Protein AF-0000000087011719 (afdb_homodimer)

Nearest PDB structures (foldseek):
  2qs7-assembly2_D  TM=8.600E-01  e=1.989E-10  Saccharolobus solfataricus P2
  3pnx-assembly2_E  TM=7.210E-01  e=1.926E-06  Syntrophomonas wolfei subsp. wolfei str. Goettingen G311
  1l1s-assembly1_A  TM=7.542E-01  e=3.755E-04  Methanothermobacter thermautotrophicus
  8uja-assembly1_A  TM=6.809E-01  e=2.712E-04  Sulfurisphaera tokodaii str. 7
  2pd2-assembly1_A  TM=6.467E-01  e=2.894E-04  Sulfurisphaera tokodaii str. 7

Secondary structure (DSSP, 8-state):
-----EEEEEE-S--TTTHHHHHHHHHHHHHTT-EEEEEE-THHH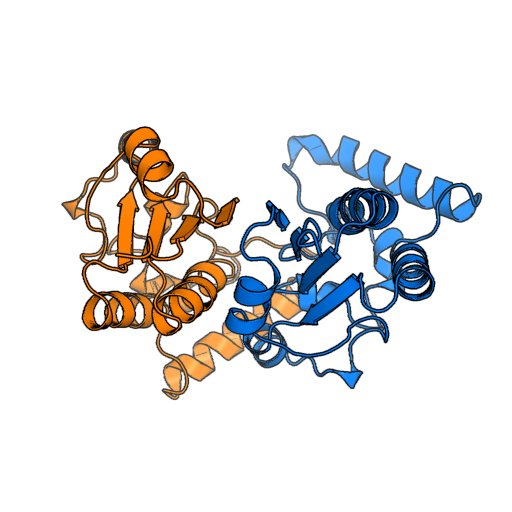HHTBTTTGGGTTT--GGG----GGGHHHHHHHHHHHHHHHHTTSS--HHHHHHHHHHHHGGGEEEEE-HHHHHHHT--GGGB-TT--EE--HHHHHHHHTTSEEEE-/-----EEEEEE-S--TTTHHHHHHHHHHHHHTT-EEEEEE-THHHHHTBTTTGGGTTT--GGG----GGGHHHHHHHHHHHHHHHHTTSS--HHHHHHHHHHHHGGGEEEEE-HHHHHHTT--GGGB-TT--EE--HHHHHHHHTTSEEEE-

Radius of gyration: 19.31 Å; Cα contacts (8 Å, |Δi|>4): 554; chains: 2; bounding box: 50×50×48 Å

Solvent-accessible surface area (backbone atoms only — not comparable to full-atom values): 15898 Å² total; per-residue (Å²): 129,83,80,69,54,34,38,26,36,33,34,34,53,46,21,51,83,49,50,58,54,56,51,51,54,48,49,54,40,43,74,72,63,25,34,33,40,36,38,23,30,52,44,17,44,58,34,42,19,57,88,34,31,79,45,43,66,76,50,58,76,43,33,31,75,76,63,76,90,45,47,70,58,52,53,50,51,48,52,52,51,41,49,32,33,75,71,66,77,35,70,51,68,49,60,46,52,46,48,48,38,71,75,45,40,87,38,48,41,30,26,30,28,49,67,41,26,61,37,59,69,50,52,79,87,48,34,38,82,75,50,71,45,75,45,44,52,48,59,53,53,64,70,28,60,94,31,48,57,46,55,69,126,86,78,66,52,32,38,26,38,37,35,34,66,44,24,52,74,49,51,56,55,57,52,48,45,46,47,33,39,45,75,72,62,24,34,33,40,37,37,23,30,61,43,18,45,58,36,42,20,57,87,35,30,79,43,40,67,75,50,60,77,88,43,46,80,67,20,64,66,44,48,69,52,52,52,44,26,46,51,42,52,42,50,32,34,76,71,66,76,34,69,50,68,50,59,44,49,47,47,48,39,70,75,44,40,87,39,46,42,29,27,29,27,49,68,42,27,59,76,71,69,50,53,79,87,48,33,38,85,75,51,72,45,74,46,45,69,68,61,54,52,64,71,28,61,94,35,43,54,40,62,73

pLDDT: mean 95.31, std 6.44, range [38.62, 98.94]

Organism: Acidianus infernus (NCBI:txid12915)

InterPro domains:
  IPR027396 DsrEFH-like [G3DSA:3.40.1260.10] (1-152)
  IPR027396 DsrEFH-like [SSF75169] (6-140)

Foldseek 3Di:
DPPAAEEEEEEALLALVCLVVVLVVVVVSVVVVHFYEYEQHHCSLVSQFPVHVVCRLVDAPVRHDDPPVCRVVVRVVSVVSVVCCVVVVDPRSVVSLVVVCVVRPPSYAYEYAPVNCVVVVHDPVRGDPSHDYHDHPVVSCVVNPPHHYDYD/DPDAAEEEEEEALLALVCLVVVLVVVVVSVVVVHFYEYEQHHCSLVSQFPVHVVCRLVDAPVRHDDPPVCRVVVRVVSVVSVVCCVVPVDPRSVVSLVVVCVVRPRSYAYEYAPVNCVVVVHDPVRGDPSHDYHDHPVVSCVVNPPHHYDYD

Structure (mmCIF, N/CA/C/O backbone):
data_AF-0000000087011719-model_v1
#
loop_
_entity.id
_entity.type
_entity.pdbx_description
1 polymer Peroxiredoxin
#
loop_
_atom_site.group_PDB
_atom_site.id
_atom_site.type_symbol
_atom_site.label_atom_id
_atom_site.label_alt_id
_atom_site.label_comp_id
_atom_site.label_asym_id
_atom_site.label_entity_id
_atom_site.label_seq_id
_atom_site.pdbx_PDB_ins_code
_atom_site.Cartn_x
_atom_site.Cartn_y
_atom_site.Cartn_z
_atom_site.occupancy
_atom_site.B_iso_or_equiv
_atom_site.auth_seq_id
_atom_site.auth_comp_id
_atom_site.auth_asym_id
_atom_site.auth_atom_id
_atom_site.pdbx_PDB_model_num
ATOM 1 N N . MET A 1 1 ? 29.734 -0.206 -14.086 1 38.62 1 MET A N 1
ATOM 2 C CA . MET A 1 1 ? 28.641 -1.078 -14.508 1 38.62 1 MET A CA 1
ATOM 3 C C . MET A 1 1 ? 27.297 -0.355 -14.414 1 38.62 1 MET A C 1
ATOM 5 O O . MET A 1 1 ? 27 0.284 -13.406 1 38.62 1 MET A O 1
ATOM 9 N N . GLU A 1 2 ? 26.516 -0.067 -15.453 1 55.12 2 GLU A N 1
ATOM 10 C CA . GLU A 1 2 ? 25.344 0.794 -15.492 1 55.12 2 GLU A CA 1
ATOM 11 C C . GLU A 1 2 ? 24.266 0.306 -14.523 1 55.12 2 GLU A C 1
ATOM 13 O O . GLU A 1 2 ? 24 -0.894 -14.438 1 55.12 2 GLU A O 1
ATOM 18 N N . SER A 1 3 ? 23.891 1.018 -13.445 1 75.31 3 SER A N 1
ATOM 19 C CA . SER A 1 3 ? 22.938 0.63 -12.406 1 75.31 3 SER A CA 1
ATOM 20 C C . SER A 1 3 ? 21.625 0.113 -13.016 1 75.31 3 SER A C 1
ATOM 22 O O . SER A 1 3 ? 21.094 0.721 -13.938 1 75.31 3 SER A O 1
ATOM 24 N N . LYS A 1 4 ? 21.297 -1.189 -12.867 1 90.25 4 LYS A N 1
ATOM 25 C CA . LYS A 1 4 ? 20.078 -1.798 -13.398 1 90.25 4 LYS A CA 1
ATOM 26 C C . LYS A 1 4 ? 18.844 -0.956 -13.062 1 90.25 4 LYS A C 1
ATOM 28 O O . LYS A 1 4 ? 18.75 -0.387 -11.977 1 90.25 4 LYS A O 1
ATOM 33 N N . ARG A 1 5 ? 18.031 -0.887 -14.133 1 96.31 5 ARG A N 1
ATOM 34 C CA . ARG A 1 5 ? 16.734 -0.253 -13.891 1 96.31 5 ARG A CA 1
ATOM 35 C C . ARG A 1 5 ? 15.938 -1.03 -12.852 1 96.31 5 ARG A C 1
ATOM 37 O O . ARG A 1 5 ? 16.078 -2.25 -12.742 1 96.31 5 ARG A O 1
ATOM 44 N N . LYS A 1 6 ? 15.133 -0.314 -12.031 1 97.75 6 LYS A N 1
ATOM 45 C CA . LYS A 1 6 ? 14.43 -0.936 -10.922 1 97.75 6 LYS A CA 1
ATOM 46 C C . LYS A 1 6 ? 12.938 -0.638 -10.977 1 97.75 6 LYS A C 1
ATOM 48 O O . LYS A 1 6 ? 12.531 0.472 -11.328 1 97.75 6 LYS A O 1
ATOM 53 N N . LEU A 1 7 ? 12.133 -1.662 -10.594 1 98.25 7 LEU A N 1
ATOM 54 C CA . LEU A 1 7 ? 10.703 -1.524 -10.359 1 98.25 7 LEU A CA 1
ATOM 55 C C . LEU A 1 7 ? 10.336 -1.976 -8.945 1 98.25 7 LEU A C 1
ATOM 57 O O . LEU A 1 7 ? 10.648 -3.102 -8.547 1 98.25 7 LEU A O 1
ATOM 61 N N . GLY A 1 8 ? 9.781 -1.053 -8.227 1 98.69 8 GLY A N 1
ATOM 62 C CA . GLY A 1 8 ? 9.148 -1.404 -6.965 1 98.69 8 GLY A CA 1
ATOM 63 C C . GLY A 1 8 ? 7.645 -1.563 -7.074 1 98.69 8 GLY A C 1
ATOM 64 O O . GLY A 1 8 ? 6.961 -0.706 -7.641 1 98.69 8 GLY A O 1
ATOM 65 N N . LEU A 1 9 ? 7.137 -2.674 -6.586 1 98.75 9 LEU A N 1
ATOM 66 C CA . LEU A 1 9 ? 5.703 -2.914 -6.484 1 98.75 9 LEU A CA 1
ATOM 67 C C . LEU A 1 9 ? 5.281 -3.064 -5.023 1 98.75 9 LEU A C 1
ATOM 69 O O . LEU A 1 9 ? 5.867 -3.857 -4.285 1 98.75 9 LEU A O 1
ATOM 73 N N . VAL A 1 10 ? 4.395 -2.186 -4.613 1 98.75 10 VAL A N 1
ATOM 74 C CA . VAL A 1 10 ? 3.779 -2.322 -3.299 1 98.75 10 VAL A CA 1
ATOM 75 C C . VAL A 1 10 ? 2.377 -2.912 -3.443 1 98.75 10 VAL A C 1
ATOM 77 O O . VAL A 1 10 ? 1.472 -2.256 -3.961 1 98.75 10 VAL A O 1
ATOM 80 N N . PHE A 1 11 ? 2.248 -4.184 -3.061 1 98.5 11 PHE A N 1
ATOM 81 C CA . PHE A 1 11 ? 0.962 -4.859 -3.182 1 98.5 11 PHE A CA 1
ATOM 82 C C . PHE A 1 11 ? 0.2 -4.809 -1.862 1 98.5 11 PHE A C 1
ATOM 84 O O . PHE A 1 11 ? 0.441 -5.625 -0.969 1 98.5 11 PHE A O 1
ATOM 91 N N . ALA A 1 12 ? -0.772 -3.883 -1.791 1 97.81 12 ALA A N 1
ATOM 92 C CA . ALA A 1 12 ? -1.493 -3.615 -0.549 1 97.81 12 ALA A CA 1
ATOM 93 C C . ALA A 1 12 ? -2.887 -4.234 -0.58 1 97.81 12 ALA A C 1
ATOM 95 O O . ALA A 1 12 ? -3.355 -4.777 0.425 1 97.81 12 ALA A O 1
ATOM 96 N N . SER A 1 13 ? -3.607 -4.246 -1.65 1 95.69 13 SER A N 1
ATOM 97 C CA . SER A 1 13 ? -5.027 -4.578 -1.741 1 95.69 13 SER A CA 1
ATOM 98 C C . SER A 1 13 ? -5.262 -6.059 -1.465 1 95.69 13 SER A C 1
ATOM 100 O O . SER A 1 13 ? -6.309 -6.438 -0.933 1 95.69 13 SER A O 1
ATOM 102 N N . GLY A 1 14 ? -4.344 -6.902 -2.008 1 96.81 14 GLY A N 1
ATOM 103 C CA . GLY A 1 14 ? -4.543 -8.344 -1.952 1 96.81 14 GLY A CA 1
ATOM 104 C C . GLY A 1 14 ? -5.641 -8.828 -2.881 1 96.81 14 GLY A C 1
ATOM 105 O O . GLY A 1 14 ? -6.059 -9.984 -2.803 1 96.81 14 GLY A O 1
ATOM 106 N N . ALA A 1 15 ? -6.133 -7.977 -3.791 1 95.94 15 ALA A N 1
ATOM 107 C CA . ALA A 1 15 ? -7.32 -8.273 -4.59 1 95.94 15 ALA A CA 1
ATOM 108 C C . ALA A 1 15 ? -6.969 -9.172 -5.773 1 95.94 15 ALA A C 1
ATOM 110 O O . ALA A 1 15 ? -5.922 -9 -6.402 1 95.94 15 ALA A O 1
ATOM 111 N N . SER A 1 16 ? -7.895 -10.016 -6.117 1 94.94 16 SER A N 1
ATOM 112 C CA . SER A 1 16 ? -7.691 -10.961 -7.211 1 94.94 16 SER A CA 1
ATOM 113 C C . SER A 1 16 ? -7.652 -10.242 -8.555 1 94.94 16 SER A C 1
ATOM 115 O O . SER A 1 16 ? -7.012 -10.719 -9.5 1 94.94 16 SER A O 1
ATOM 117 N N . ASN A 1 17 ? -8.352 -9.172 -8.625 1 94.12 17 ASN A N 1
ATOM 118 C CA . ASN A 1 17 ? -8.367 -8.43 -9.883 1 94.12 17 ASN A CA 1
ATOM 119 C C . ASN A 1 17 ? -7.293 -7.344 -9.906 1 94.12 17 ASN A C 1
ATOM 121 O O . ASN A 1 17 ? -7.348 -6.43 -10.727 1 94.12 17 ASN A O 1
ATOM 125 N N . ARG A 1 18 ? -6.234 -7.395 -8.953 1 95.69 18 ARG A N 1
ATOM 126 C CA . ARG A 1 18 ? -5.098 -6.48 -8.945 1 95.69 18 ARG A CA 1
ATOM 127 C C . ARG A 1 18 ? -3.781 -7.242 -9.008 1 95.69 18 ARG A C 1
ATOM 129 O O . ARG A 1 18 ? -2.764 -6.703 -9.445 1 95.69 18 ARG A O 1
ATOM 136 N N . ILE A 1 19 ? -3.799 -8.539 -8.57 1 96.06 19 ILE A N 1
ATOM 137 C CA . ILE A 1 19 ? -2.564 -9.312 -8.523 1 96.06 19 ILE A CA 1
ATOM 138 C C . ILE A 1 19 ? -2.021 -9.5 -9.938 1 96.06 19 ILE A C 1
ATOM 140 O O . ILE A 1 19 ? -0.811 -9.641 -10.133 1 96.06 19 ILE A O 1
ATOM 144 N N . CYS A 1 20 ? -2.879 -9.438 -10.992 1 92.75 20 CYS A N 1
ATOM 145 C CA . CYS A 1 20 ? -2.424 -9.508 -12.375 1 92.75 20 CYS A CA 1
ATOM 146 C C . CYS A 1 20 ? -1.451 -8.383 -12.695 1 92.75 20 CYS A C 1
ATOM 148 O O . CYS A 1 20 ? -0.529 -8.555 -13.492 1 92.75 20 CYS A O 1
ATOM 150 N N . CYS A 1 21 ? -1.613 -7.258 -12.062 1 94.25 21 CYS A N 1
ATOM 151 C CA . CYS A 1 21 ? -0.697 -6.141 -12.258 1 94.25 21 CYS A CA 1
ATOM 152 C C . CYS A 1 21 ? 0.693 -6.477 -11.734 1 94.25 21 CYS A C 1
ATOM 154 O O . CYS A 1 21 ? 1.696 -6.168 -12.383 1 94.25 21 CYS A O 1
ATOM 156 N N . VAL A 1 22 ? 0.776 -7.121 -10.555 1 97.06 22 VAL A N 1
ATOM 157 C CA . VAL A 1 22 ? 2.047 -7.555 -9.984 1 97.06 22 VAL A CA 1
ATOM 158 C C . VAL A 1 22 ? 2.746 -8.508 -10.945 1 97.06 22 VAL A C 1
ATOM 160 O O . VAL A 1 22 ? 3.924 -8.328 -11.266 1 97.06 22 VAL A O 1
ATOM 163 N N . ALA A 1 23 ? 1.967 -9.469 -11.445 1 95.88 23 ALA A N 1
ATOM 164 C CA . ALA A 1 23 ? 2.516 -10.508 -12.312 1 95.88 23 ALA A CA 1
ATOM 165 C C . ALA A 1 23 ? 2.941 -9.922 -13.656 1 95.88 23 ALA A C 1
ATOM 167 O O . ALA A 1 23 ? 4.051 -10.18 -14.125 1 95.88 23 ALA A O 1
ATOM 168 N N . ILE A 1 24 ? 2.084 -9.078 -14.289 1 94.19 24 ILE A N 1
ATOM 169 C CA . ILE A 1 24 ? 2.285 -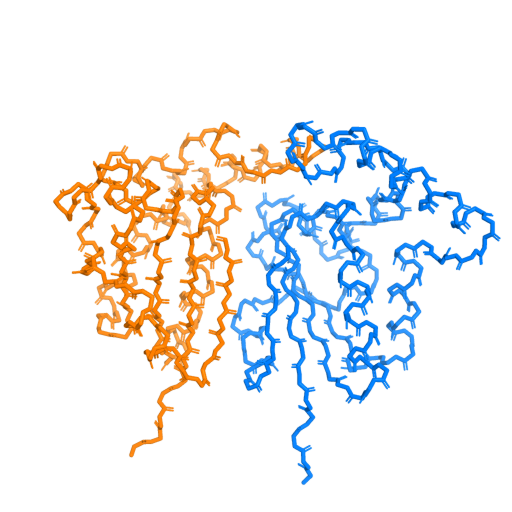8.633 -15.656 1 94.19 24 ILE A CA 1
ATOM 170 C C . ILE A 1 24 ? 3.357 -7.543 -15.695 1 94.19 24 ILE A C 1
ATOM 172 O O . ILE A 1 24 ? 4.305 -7.625 -16.484 1 94.19 24 ILE A O 1
ATOM 176 N N . TYR A 1 25 ? 3.26 -6.523 -14.883 1 96.81 25 TYR A N 1
ATOM 177 C CA . TYR A 1 25 ? 4.289 -5.488 -14.859 1 96.81 25 TYR A CA 1
ATOM 178 C C . TYR A 1 25 ? 5.617 -6.051 -14.367 1 96.81 25 TYR A C 1
ATOM 180 O O . TYR A 1 25 ? 6.672 -5.734 -14.922 1 96.81 25 TYR A O 1
ATOM 188 N N . GLY A 1 26 ? 5.586 -6.883 -13.234 1 97.81 26 GLY A N 1
ATOM 189 C CA . GLY A 1 26 ? 6.797 -7.527 -12.75 1 97.81 26 GLY A CA 1
ATOM 190 C C . GLY A 1 26 ? 7.488 -8.367 -13.805 1 97.81 26 GLY A C 1
ATOM 191 O O . GLY A 1 26 ? 8.695 -8.227 -14.031 1 97.81 26 GLY A O 1
ATOM 192 N N . GLY A 1 27 ? 6.703 -9.195 -14.469 1 97.56 27 GLY A N 1
ATOM 193 C CA . GLY A 1 27 ? 7.254 -10.039 -15.516 1 97.56 27 GLY A CA 1
ATOM 194 C C . GLY A 1 27 ? 7.855 -9.25 -16.656 1 97.56 27 GLY A C 1
ATOM 195 O O . GLY A 1 27 ? 8.93 -9.586 -17.156 1 97.56 27 GLY A O 1
ATOM 196 N N . ALA A 1 28 ? 7.117 -8.227 -17.156 1 96.94 28 ALA A N 1
ATOM 197 C CA . ALA A 1 28 ? 7.605 -7.391 -18.25 1 96.94 28 ALA A CA 1
ATOM 198 C C . ALA A 1 28 ? 8.93 -6.727 -17.875 1 96.94 28 ALA A C 1
ATOM 200 O O . ALA A 1 28 ? 9.867 -6.703 -18.688 1 96.94 28 ALA A O 1
ATOM 201 N N . ALA A 1 29 ? 9.016 -6.203 -16.641 1 98.19 29 ALA A N 1
ATOM 202 C CA . ALA A 1 29 ? 10.234 -5.535 -16.188 1 98.19 29 ALA A CA 1
ATOM 203 C C . ALA A 1 29 ? 11.398 -6.516 -16.094 1 98.19 29 ALA A C 1
ATOM 205 O O . ALA A 1 29 ? 12.5 -6.223 -16.562 1 98.19 29 ALA A O 1
ATOM 206 N N . LEU A 1 30 ? 11.164 -7.703 -15.508 1 98.25 30 LEU A N 1
ATOM 207 C CA . LEU A 1 30 ? 12.195 -8.727 -15.375 1 98.25 30 LEU A CA 1
ATOM 208 C C . LEU A 1 30 ? 12.695 -9.18 -16.75 1 98.25 30 LEU A C 1
ATOM 210 O O . LEU A 1 30 ? 13.906 -9.297 -16.953 1 98.25 30 LEU A O 1
ATOM 214 N N . ALA A 1 31 ? 11.758 -9.383 -17.672 1 97.25 31 ALA A N 1
ATOM 215 C CA . ALA A 1 31 ? 12.117 -9.812 -19.016 1 97.25 31 ALA A CA 1
ATOM 216 C C . ALA A 1 31 ? 13 -8.773 -19.703 1 97.25 31 ALA A C 1
ATOM 218 O O . ALA A 1 31 ? 13.859 -9.117 -20.516 1 97.25 31 ALA A O 1
ATOM 219 N N . ALA A 1 32 ? 12.805 -7.578 -19.375 1 97.62 32 ALA A N 1
ATOM 220 C CA . ALA A 1 32 ? 13.578 -6.484 -19.969 1 97.62 32 ALA A CA 1
ATOM 221 C C . ALA A 1 32 ? 14.906 -6.301 -19.25 1 97.62 32 ALA A C 1
ATOM 223 O O . ALA A 1 32 ? 15.656 -5.371 -19.547 1 97.62 32 ALA A O 1
ATOM 224 N N . GLY A 1 33 ? 15.172 -7.082 -18.188 1 97.56 33 GLY A N 1
ATOM 225 C CA . GLY A 1 33 ? 16.453 -7.066 -17.5 1 97.56 33 GLY A CA 1
ATOM 226 C C . GLY A 1 33 ? 16.469 -6.176 -16.266 1 97.56 33 GLY A C 1
ATOM 227 O O . GLY A 1 33 ? 17.531 -5.852 -15.742 1 97.56 33 GLY A O 1
ATOM 228 N N . TRP A 1 34 ? 15.258 -5.664 -15.805 1 98.19 34 TRP A N 1
ATOM 229 C CA . TRP A 1 34 ? 15.164 -4.844 -14.602 1 98.19 34 TRP A CA 1
ATOM 230 C C . TRP A 1 34 ? 15.219 -5.707 -13.344 1 98.19 34 TRP A C 1
ATOM 232 O O . TRP A 1 34 ? 14.992 -6.914 -13.406 1 98.19 34 TRP A O 1
ATOM 242 N N . GLU A 1 35 ? 15.539 -5.051 -12.18 1 98.44 35 GLU A N 1
ATOM 243 C CA . GLU A 1 35 ? 15.258 -5.633 -10.867 1 98.44 35 GLU A CA 1
ATOM 244 C C . GLU A 1 35 ? 13.859 -5.262 -10.391 1 98.44 35 GLU A C 1
ATOM 246 O O . GLU A 1 35 ? 13.406 -4.133 -10.586 1 98.44 35 GLU A O 1
ATOM 251 N N . VAL A 1 36 ? 13.211 -6.242 -9.797 1 98.75 36 VAL A N 1
ATOM 252 C CA . VAL A 1 36 ? 11.859 -6.02 -9.289 1 98.75 36 VAL A CA 1
ATOM 253 C C . VAL A 1 36 ? 11.797 -6.383 -7.812 1 98.75 36 VAL A C 1
ATOM 255 O O . VAL A 1 36 ? 12.172 -7.492 -7.422 1 98.75 36 VAL A O 1
ATOM 258 N N . ILE A 1 37 ? 11.391 -5.434 -7.043 1 98.88 37 ILE A N 1
ATOM 259 C CA . ILE A 1 37 ? 11.148 -5.668 -5.621 1 98.88 37 ILE A CA 1
ATOM 260 C C . ILE A 1 37 ? 9.664 -5.527 -5.32 1 98.88 37 ILE A C 1
ATOM 262 O O . ILE A 1 37 ? 9.07 -4.477 -5.57 1 98.88 37 ILE A O 1
ATOM 266 N N . LEU A 1 38 ? 9.086 -6.609 -4.852 1 98.88 38 LEU A N 1
ATOM 267 C CA . LEU A 1 38 ? 7.684 -6.648 -4.441 1 98.88 38 LEU A CA 1
ATOM 268 C C . LEU A 1 38 ? 7.562 -6.586 -2.92 1 98.88 38 LEU A C 1
ATOM 270 O O . LEU A 1 38 ? 8.141 -7.414 -2.213 1 98.88 38 LEU A O 1
ATOM 274 N N . HIS A 1 39 ? 6.926 -5.582 -2.479 1 98.94 39 HIS A N 1
ATOM 275 C CA . HIS A 1 39 ? 6.641 -5.434 -1.055 1 98.94 39 HIS A CA 1
ATOM 276 C C . HIS A 1 39 ? 5.172 -5.715 -0.756 1 98.94 39 HIS A C 1
ATOM 278 O O . HIS A 1 39 ? 4.285 -5.004 -1.238 1 98.94 39 HIS A O 1
ATOM 284 N N . LEU A 1 40 ? 4.953 -6.809 0.02 1 98.88 40 LEU A N 1
ATOM 285 C CA . LEU A 1 40 ? 3.609 -7.172 0.454 1 98.88 40 LEU A CA 1
ATOM 286 C C . LEU A 1 40 ? 3.227 -6.418 1.723 1 98.88 40 LEU A C 1
ATOM 288 O O . LEU A 1 40 ? 3.887 -6.555 2.754 1 98.88 40 LEU A O 1
ATOM 292 N N . VAL A 1 41 ? 2.197 -5.582 1.574 1 98.38 41 VAL A N 1
ATOM 293 C CA . VAL A 1 41 ? 1.757 -4.789 2.717 1 98.38 41 VAL A CA 1
ATOM 294 C C . VAL A 1 41 ? 0.248 -4.938 2.898 1 98.38 41 VAL A C 1
ATOM 296 O O . VAL A 1 41 ? -0.457 -5.348 1.974 1 98.38 41 VAL A O 1
ATOM 299 N N . ASN A 1 42 ? -0.268 -4.715 4.121 1 97.56 42 ASN A N 1
ATOM 300 C CA . ASN A 1 42 ? -1.695 -4.809 4.41 1 97.56 42 ASN A CA 1
ATOM 301 C C . ASN A 1 42 ? -2.279 -6.133 3.934 1 97.56 42 ASN A C 1
ATOM 303 O O . ASN A 1 42 ? -1.764 -7.199 4.27 1 97.56 42 ASN A O 1
ATOM 307 N N . GLU A 1 43 ? -3.393 -6.133 3.195 1 97.75 43 GLU A N 1
ATOM 308 C CA . GLU A 1 43 ? -4.039 -7.371 2.77 1 97.75 43 GLU A CA 1
ATOM 309 C C . GLU A 1 43 ? -3.166 -8.141 1.779 1 97.75 43 GLU A C 1
ATOM 311 O O . GLU A 1 43 ? -3.381 -9.328 1.546 1 97.75 43 GLU A O 1
ATOM 316 N N . GLY A 1 44 ? -2.209 -7.441 1.248 1 98.44 44 GLY A N 1
ATOM 317 C CA . GLY A 1 44 ? -1.255 -8.133 0.395 1 98.44 44 GLY A CA 1
ATOM 318 C C . GLY A 1 44 ? -0.487 -9.219 1.116 1 98.44 44 GLY A C 1
ATOM 319 O O . GLY A 1 44 ? -0.136 -10.242 0.519 1 98.44 44 GLY A O 1
ATOM 320 N N . VAL A 1 45 ? -0.233 -9.023 2.363 1 98.69 45 VAL A N 1
ATOM 321 C CA . VAL A 1 45 ? 0.434 -10.039 3.168 1 98.69 45 VAL A CA 1
ATOM 322 C C . VAL A 1 45 ? -0.453 -11.281 3.271 1 98.69 45 VAL A C 1
ATOM 324 O O . VAL A 1 45 ? 0.021 -12.406 3.102 1 98.69 45 VAL A O 1
ATOM 327 N N . VAL A 1 46 ? -1.751 -11.086 3.471 1 98.31 46 VAL A N 1
ATOM 328 C CA . VAL A 1 46 ? -2.701 -12.188 3.604 1 98.31 46 VAL A CA 1
ATOM 329 C C . VAL A 1 46 ? -2.822 -12.93 2.273 1 98.31 46 VAL A C 1
ATOM 331 O O . VAL A 1 46 ? -2.854 -14.156 2.244 1 98.31 46 VAL A O 1
ATOM 334 N N . ALA A 1 47 ? -2.812 -12.172 1.218 1 98.25 47 ALA A N 1
ATOM 335 C CA . ALA A 1 47 ? -2.984 -12.742 -0.115 1 98.25 47 ALA A CA 1
ATOM 336 C C . ALA A 1 47 ? -1.869 -13.734 -0.435 1 98.25 47 ALA A C 1
ATOM 338 O O . ALA A 1 47 ? -2.061 -14.664 -1.225 1 98.25 47 ALA A O 1
ATOM 339 N N . PHE A 1 48 ? -0.711 -13.594 0.18 1 98.69 48 PHE A N 1
ATOM 340 C CA . PHE A 1 48 ? 0.43 -14.43 -0.174 1 98.69 48 PHE A CA 1
ATOM 341 C C . PHE A 1 48 ? 0.618 -15.547 0.843 1 98.69 48 PHE A C 1
ATOM 343 O O . PHE A 1 48 ? 1.67 -16.188 0.878 1 98.69 48 PHE A O 1
ATOM 350 N N . ARG A 1 49 ? -0.308 -15.766 1.651 1 98.44 49 ARG A N 1
ATOM 351 C CA . ARG A 1 49 ? -0.288 -16.953 2.496 1 98.44 49 ARG A CA 1
ATOM 352 C C . ARG A 1 49 ? -0.401 -18.219 1.658 1 98.44 49 ARG A C 1
ATOM 354 O O . ARG A 1 49 ? -1.038 -18.219 0.603 1 98.44 49 ARG A O 1
ATOM 361 N N . LYS A 1 50 ? 0.063 -19.359 2.205 1 97.88 50 LYS A N 1
ATOM 362 C CA . LYS A 1 50 ? 0.065 -20.656 1.534 1 97.88 50 LYS A CA 1
ATOM 363 C C . LYS A 1 50 ? -1.357 -21.156 1.293 1 97.88 50 LYS A C 1
ATOM 365 O O . LYS A 1 50 ? -1.612 -21.891 0.33 1 97.88 50 LYS A O 1
ATOM 370 N N . ASP A 1 51 ? -2.26 -20.75 2.143 1 96.56 51 ASP A N 1
ATOM 371 C CA . ASP A 1 51 ? -3.627 -21.25 2.035 1 96.56 51 ASP A CA 1
ATOM 372 C C . ASP A 1 51 ? -4.504 -20.297 1.232 1 96.56 51 ASP A C 1
ATOM 374 O O . ASP A 1 51 ? -5.684 -20.562 1.001 1 96.56 51 ASP A O 1
ATOM 378 N N . VAL A 1 52 ? -3.982 -19.172 0.725 1 96.69 52 VAL A N 1
ATOM 379 C CA . VAL A 1 52 ? -4.797 -18.188 0.033 1 96.69 52 VAL A CA 1
ATOM 380 C C . VAL A 1 52 ? -4.324 -18.047 -1.412 1 96.69 52 VAL A C 1
ATOM 382 O O . VAL A 1 52 ? -5.102 -18.234 -2.35 1 96.69 52 VAL A O 1
ATOM 385 N N . LEU A 1 53 ? -3.041 -17.844 -1.647 1 96.94 53 LEU A N 1
ATOM 386 C CA . LEU A 1 53 ? -2.508 -17.438 -2.947 1 96.94 53 LEU A CA 1
ATOM 387 C C . LEU A 1 53 ? -2.85 -18.484 -4.012 1 96.94 53 LEU A C 1
ATOM 389 O O . LEU A 1 53 ? -3.305 -18.141 -5.102 1 96.94 53 LEU A O 1
ATOM 393 N N . PRO A 1 54 ? -2.725 -19.781 -3.738 1 93.44 54 PRO A N 1
ATOM 394 C CA . PRO A 1 54 ? -3.012 -20.766 -4.777 1 93.44 54 PRO A CA 1
ATOM 395 C C . PRO A 1 54 ? -4.48 -20.781 -5.191 1 93.44 54 PRO A C 1
ATOM 397 O O . PRO A 1 54 ? -4.816 -21.281 -6.27 1 93.44 54 PRO A O 1
ATOM 400 N N . LYS A 1 55 ? -5.332 -20.203 -4.309 1 89.75 55 LYS A N 1
ATOM 401 C CA . LYS A 1 55 ? -6.766 -20.219 -4.578 1 89.75 55 LYS A CA 1
ATOM 402 C C . LYS A 1 55 ? -7.238 -18.844 -5.074 1 89.75 55 LYS A C 1
ATOM 404 O O . LYS A 1 55 ? -8.43 -18.656 -5.324 1 89.75 55 LYS A O 1
ATOM 409 N N . LEU A 1 56 ? -6.363 -17.922 -5.223 1 90.75 56 LEU A N 1
ATOM 410 C CA . LEU A 1 56 ? -6.738 -16.531 -5.488 1 90.75 56 LEU A CA 1
ATOM 411 C C . LEU A 1 56 ? -7.469 -16.406 -6.824 1 90.75 56 LEU A C 1
ATOM 413 O O . LEU A 1 56 ? -8.375 -15.586 -6.965 1 90.75 56 LEU A O 1
ATOM 417 N N . ASN A 1 57 ? -7.242 -17.312 -7.781 1 84.69 57 ASN A N 1
ATOM 418 C CA . ASN A 1 57 ? -7.863 -17.281 -9.102 1 84.69 57 ASN A CA 1
ATOM 419 C C . ASN A 1 57 ? -9.258 -17.906 -9.078 1 84.69 57 ASN A C 1
ATOM 421 O O . ASN A 1 57 ? -10.039 -17.703 -10.008 1 84.69 57 ASN A O 1
ATOM 425 N N . THR A 1 58 ? -9.523 -18.672 -8.094 1 83.69 58 THR A N 1
ATOM 426 C CA . THR A 1 58 ? -10.781 -19.422 -8.094 1 83.69 58 THR A CA 1
ATOM 427 C C . THR A 1 58 ? -11.797 -18.766 -7.156 1 83.69 58 THR A C 1
ATOM 429 O O . THR A 1 58 ? -12.977 -19.125 -7.176 1 83.69 58 THR A O 1
ATOM 432 N N . LEU A 1 59 ? -11.195 -17.844 -6.398 1 83.75 59 LEU A N 1
ATOM 433 C CA . LEU A 1 59 ? -12.125 -17.141 -5.523 1 83.75 59 LEU A CA 1
ATOM 434 C C . LEU A 1 59 ? -12.922 -16.094 -6.305 1 83.75 59 LEU A C 1
ATOM 436 O O . LEU A 1 59 ? -12.469 -15.617 -7.344 1 83.75 59 LEU A O 1
ATOM 440 N N . GLY A 1 60 ? -14.133 -15.852 -5.906 1 90.94 60 GLY A N 1
ATOM 441 C CA . GLY A 1 60 ? -15.078 -15.062 -6.672 1 90.94 60 GLY A CA 1
ATOM 442 C C . GLY A 1 60 ? -15.039 -13.578 -6.328 1 90.94 60 GLY A C 1
ATOM 443 O O . GLY A 1 60 ? -13.969 -13.031 -6.066 1 90.94 60 GLY A O 1
ATOM 444 N N . LEU A 1 61 ? -16.094 -12.875 -6.512 1 91.19 61 LEU A N 1
ATOM 445 C CA . LEU A 1 61 ? -16.234 -11.43 -6.398 1 91.19 61 LEU A CA 1
ATOM 446 C C . LEU A 1 61 ? -15.844 -10.945 -5.012 1 91.19 61 LEU A C 1
ATOM 448 O O . LEU A 1 61 ? -15.453 -9.789 -4.84 1 91.19 61 LEU A O 1
ATOM 452 N N . GLU A 1 62 ? -15.812 -11.852 -4.105 1 94.62 62 GLU A N 1
ATOM 453 C CA . GLU A 1 62 ? -15.516 -11.477 -2.729 1 94.62 62 GLU A CA 1
ATOM 454 C C . GLU A 1 62 ? -14.039 -11.148 -2.555 1 94.62 62 GLU A C 1
ATOM 456 O O . GLU A 1 62 ? -13.641 -10.562 -1.546 1 94.62 62 GLU A O 1
ATOM 461 N N . MET A 1 63 ? -13.211 -11.484 -3.521 1 95.19 63 MET A N 1
ATOM 462 C CA . MET A 1 63 ? -11.773 -11.227 -3.455 1 95.19 63 MET A CA 1
ATOM 463 C C . MET A 1 63 ? -11.398 -10 -4.281 1 95.19 63 MET A C 1
ATOM 465 O O . MET A 1 63 ? -10.219 -9.711 -4.473 1 95.19 63 MET A O 1
ATOM 469 N N . THR A 1 64 ? -12.344 -9.289 -4.793 1 95.31 64 THR A N 1
ATOM 470 C CA . THR A 1 64 ? -12.07 -8.188 -5.711 1 95.31 64 THR A CA 1
ATOM 471 C C . THR A 1 64 ? -12.352 -6.844 -5.047 1 95.31 64 THR A C 1
ATOM 473 O O . THR A 1 64 ? -13.016 -6.781 -4.012 1 95.31 64 THR A O 1
ATOM 476 N N . ILE A 1 65 ? -11.797 -5.816 -5.566 1 94.25 65 ILE A N 1
ATOM 477 C CA . ILE A 1 65 ? -12.133 -4.422 -5.301 1 94.25 65 ILE A CA 1
ATOM 478 C C . ILE A 1 65 ? -12.633 -3.756 -6.578 1 94.25 65 ILE A C 1
ATOM 480 O O . ILE A 1 65 ? -11.984 -3.836 -7.625 1 94.25 65 ILE A O 1
ATOM 484 N N . LYS A 1 66 ? -13.805 -3.154 -6.531 1 90.31 66 LYS A N 1
ATOM 485 C CA . LYS A 1 66 ? -14.414 -2.533 -7.707 1 90.31 66 LYS A CA 1
ATOM 486 C C . LYS A 1 66 ? -15.562 -1.61 -7.312 1 90.31 66 LYS A C 1
ATOM 488 O O . LYS A 1 66 ? -16.203 -1.812 -6.273 1 90.31 66 LYS A O 1
ATOM 493 N N . PRO A 1 67 ? -15.805 -0.556 -8.188 1 89.19 67 PRO A N 1
ATOM 494 C CA . PRO A 1 67 ? -17.109 0.097 -8.047 1 89.19 67 PRO A CA 1
ATOM 495 C C . PRO A 1 67 ? -18.281 -0.862 -8.273 1 89.19 67 PRO A C 1
ATOM 497 O O . PRO A 1 67 ? -18.203 -1.754 -9.125 1 89.19 67 PRO A O 1
ATOM 500 N N . GLU A 1 68 ? -19.297 -0.57 -7.555 1 93.19 68 GLU A N 1
ATOM 501 C CA . GLU A 1 68 ? -20.453 -1.465 -7.617 1 93.19 68 GLU A CA 1
ATOM 502 C C . GLU A 1 68 ? -21 -1.557 -9.039 1 93.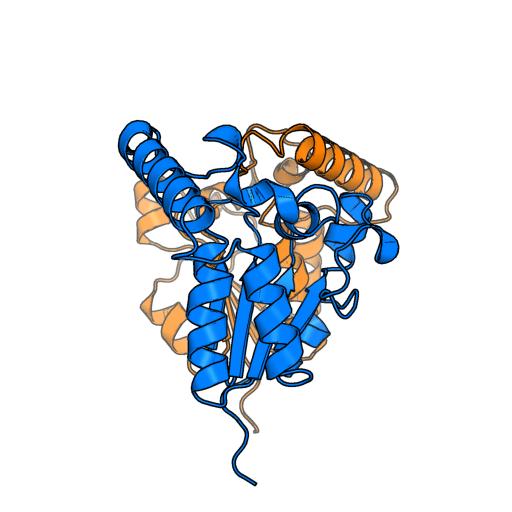19 68 GLU A C 1
ATOM 504 O O . GLU A 1 68 ? -21.359 -2.643 -9.5 1 93.19 68 GLU A O 1
ATOM 509 N N . PHE A 1 69 ? -20.922 -0.55 -9.828 1 93.56 69 PHE A N 1
ATOM 510 C CA . PHE A 1 69 ? -21.453 -0.502 -11.195 1 93.56 69 PHE A CA 1
ATOM 511 C C . PHE A 1 69 ? -20.703 -1.473 -12.094 1 93.56 69 PHE A C 1
ATOM 513 O O . PHE A 1 69 ? -21.25 -1.971 -13.078 1 93.56 69 PHE A O 1
ATOM 520 N N . TYR A 1 70 ? -19.516 -1.863 -11.75 1 93.31 70 TYR A N 1
ATOM 521 C CA . TYR A 1 70 ? -18.672 -2.68 -12.617 1 93.31 70 TYR A CA 1
ATOM 522 C C . TYR A 1 70 ? -18.781 -4.156 -12.258 1 93.31 70 TYR A C 1
ATOM 524 O O . TYR A 1 70 ? -18.078 -4.992 -12.812 1 93.31 70 TYR A O 1
ATOM 532 N N . THR A 1 71 ? -19.672 -4.539 -11.344 1 95 71 THR A N 1
ATOM 533 C CA . THR A 1 71 ? -19.75 -5.902 -10.828 1 95 71 THR A CA 1
ATOM 534 C C . THR A 1 71 ? -19.922 -6.902 -11.969 1 95 71 THR A C 1
ATOM 536 O O . THR A 1 71 ? -19.188 -7.883 -12.062 1 95 71 THR A O 1
ATOM 539 N N . PRO A 1 72 ? -20.766 -6.641 -12.984 1 93.5 72 PRO A N 1
ATOM 540 C CA . PRO A 1 72 ? -20.922 -7.625 -14.055 1 93.5 72 PRO A CA 1
ATOM 541 C C . PRO A 1 72 ? -19.672 -7.75 -14.922 1 93.5 72 PRO A C 1
ATOM 543 O O . PRO A 1 72 ? -19.359 -8.836 -15.414 1 93.5 72 PRO A O 1
ATOM 546 N N . TYR A 1 73 ? -19.016 -6.727 -15.031 1 94.38 73 TYR A N 1
ATOM 547 C CA . TYR A 1 73 ? -17.797 -6.742 -15.844 1 94.38 73 TYR A CA 1
ATOM 548 C C . TYR A 1 73 ? -16.672 -7.477 -15.125 1 94.38 73 TYR A C 1
ATOM 550 O O . TYR A 1 73 ? -15.938 -8.258 -15.742 1 94.38 73 TYR A O 1
ATOM 558 N N . THR A 1 74 ? -16.609 -7.223 -13.805 1 94.69 74 THR A N 1
ATOM 559 C CA . THR A 1 74 ? -15.586 -7.895 -13.008 1 94.69 74 THR A CA 1
ATOM 560 C C . THR A 1 74 ? -15.859 -9.391 -12.93 1 94.69 74 THR A C 1
ATOM 562 O O . THR A 1 74 ? -14.93 -10.203 -12.984 1 94.69 74 THR A O 1
ATOM 565 N N . ASP A 1 75 ? -17.094 -9.758 -12.797 1 94.5 75 ASP A N 1
ATOM 566 C CA . ASP A 1 75 ? -17.469 -11.172 -12.797 1 94.5 75 ASP A CA 1
ATOM 567 C C . ASP A 1 75 ? -17.047 -11.859 -14.086 1 94.5 75 ASP A C 1
ATOM 569 O O . ASP A 1 75 ? -16.484 -12.961 -14.055 1 94.5 75 ASP A O 1
ATOM 573 N N . GLN A 1 76 ? -17.281 -11.234 -15.203 1 93.75 76 GLN A N 1
ATOM 574 C CA . GLN A 1 76 ? -16.875 -11.766 -16.5 1 93.75 76 GLN A CA 1
ATOM 575 C C . GLN A 1 76 ? -15.352 -11.914 -16.578 1 93.75 76 GLN A C 1
ATOM 577 O O . GLN A 1 76 ? -14.844 -12.914 -17.094 1 93.75 76 GLN A O 1
ATOM 582 N N . PHE A 1 77 ? -14.664 -10.883 -16.109 1 93.62 77 PHE A N 1
ATOM 583 C CA . PHE A 1 77 ? -13.211 -10.922 -16.078 1 93.62 77 PHE A CA 1
ATOM 584 C C . PHE A 1 77 ? -12.719 -12.156 -15.328 1 93.62 77 PHE A C 1
ATOM 586 O O . PHE A 1 77 ? -11.867 -12.891 -15.828 1 93.62 77 PHE A O 1
ATOM 593 N N . LEU A 1 78 ? -13.266 -12.43 -14.133 1 93.44 78 LEU A N 1
ATOM 594 C CA . LEU A 1 78 ? -12.844 -13.555 -13.305 1 93.44 78 LEU A CA 1
ATOM 595 C C . LEU A 1 78 ? -13.117 -14.883 -14 1 93.44 78 LEU A C 1
ATOM 597 O O . LEU A 1 78 ? -12.281 -15.789 -13.977 1 93.44 78 LEU A O 1
ATOM 601 N N . LYS A 1 79 ? -14.227 -15.016 -14.586 1 94.19 79 LYS A N 1
ATOM 602 C CA . LYS A 1 79 ? -14.578 -16.234 -15.312 1 94.19 79 LYS A CA 1
ATOM 603 C C . LYS A 1 79 ? -13.617 -16.484 -16.469 1 94.19 79 LYS A C 1
ATOM 605 O O . LYS A 1 79 ? -13.195 -17.609 -16.703 1 94.19 79 LYS A O 1
ATOM 610 N N . ASN A 1 80 ? -13.289 -15.43 -17.188 1 94.25 80 ASN A N 1
ATOM 611 C CA . ASN A 1 80 ? -12.367 -15.562 -18.312 1 94.25 80 ASN A CA 1
ATOM 612 C C . ASN A 1 80 ? -10.969 -15.977 -17.844 1 94.25 80 ASN A C 1
ATOM 614 O O . ASN A 1 80 ? -10.312 -16.797 -18.484 1 94.25 80 ASN A O 1
ATOM 618 N N . VAL A 1 81 ? -10.539 -15.422 -16.734 1 91.94 81 VAL A N 1
ATOM 619 C CA . VAL A 1 81 ? -9.242 -15.797 -16.172 1 91.94 81 VAL A CA 1
ATOM 620 C C . VAL A 1 81 ? -9.266 -17.266 -15.773 1 91.94 81 VAL A C 1
ATOM 622 O O . VAL A 1 81 ? -8.352 -18.016 -16.094 1 91.94 81 VAL A O 1
ATOM 625 N N . GLU A 1 82 ? -10.273 -17.625 -15.07 1 93.06 82 GLU A N 1
ATOM 626 C CA . GLU A 1 82 ? -10.414 -19.016 -14.641 1 93.06 82 GLU A CA 1
ATOM 627 C C . GLU A 1 82 ? -10.391 -19.969 -15.836 1 93.06 82 GLU A C 1
ATOM 629 O O . GLU A 1 82 ? -9.695 -20.984 -15.812 1 93.06 82 GLU A O 1
ATOM 634 N N . ASN A 1 83 ? -11.078 -19.609 -16.859 1 94 83 ASN A N 1
ATOM 635 C CA . ASN A 1 83 ? -11.133 -20.438 -18.062 1 94 83 ASN A CA 1
ATOM 636 C C . ASN A 1 83 ? -9.773 -20.516 -18.75 1 94 83 ASN A C 1
ATOM 638 O O . ASN A 1 83 ? -9.367 -21.578 -19.219 1 94 83 ASN A O 1
ATOM 642 N N . ALA A 1 84 ? -9.125 -19.422 -18.828 1 93.38 84 ALA A N 1
ATOM 643 C CA . ALA A 1 84 ? -7.805 -19.391 -19.453 1 93.38 84 ALA A CA 1
ATOM 644 C C . ALA A 1 84 ? -6.816 -20.281 -18.719 1 93.38 84 ALA A C 1
ATOM 646 O O . ALA A 1 84 ? -5.988 -20.953 -19.328 1 93.38 84 ALA A O 1
ATOM 647 N N . VAL A 1 85 ? -6.898 -20.297 -17.438 1 93.06 85 VAL A N 1
ATOM 648 C CA . VAL A 1 85 ? -6.02 -21.125 -16.625 1 93.06 85 VAL A CA 1
ATOM 649 C C . VAL A 1 85 ? -6.375 -22.594 -16.812 1 93.06 85 VAL A C 1
ATOM 651 O O . VAL A 1 85 ? -5.492 -23.422 -17.047 1 93.06 85 VAL A O 1
ATOM 654 N N . LYS A 1 86 ? -7.641 -22.891 -16.812 1 93.88 86 LYS A N 1
ATOM 655 C CA . LYS A 1 86 ? -8.109 -24.25 -16.953 1 93.88 86 LYS A CA 1
ATOM 656 C C . LYS A 1 86 ? -7.715 -24.828 -18.312 1 93.88 86 LYS A C 1
ATOM 658 O O . LYS A 1 86 ? -7.383 -26.016 -18.422 1 93.88 86 LYS A O 1
ATOM 663 N N . ASN A 1 87 ? -7.648 -23.969 -19.328 1 95.5 87 ASN A N 1
ATOM 664 C CA . ASN A 1 87 ? -7.355 -24.422 -20.688 1 95.5 87 ASN A CA 1
ATOM 665 C C . ASN A 1 87 ? -5.867 -24.312 -21 1 95.5 87 ASN A C 1
ATOM 667 O O . ASN A 1 87 ? -5.449 -24.578 -22.141 1 95.5 87 ASN A O 1
ATOM 671 N N . GLY A 1 88 ? -5.086 -23.875 -20 1 93.06 88 GLY A N 1
ATOM 672 C CA . GLY A 1 88 ? -3.639 -23.875 -20.125 1 93.06 88 GLY A CA 1
ATOM 673 C C . GLY A 1 88 ? -3.1 -22.688 -20.891 1 93.06 88 GLY A C 1
ATOM 674 O O . GLY A 1 88 ? -1.912 -22.641 -21.219 1 93.06 88 GLY A O 1
ATOM 675 N N . GLN A 1 89 ? -3.959 -21.688 -21.125 1 92.62 89 GLN A N 1
ATOM 676 C CA . GLN A 1 89 ? -3.533 -20.484 -21.844 1 92.62 89 GLN A CA 1
ATOM 677 C C . GLN A 1 89 ? -2.789 -19.531 -20.906 1 92.62 89 GLN A C 1
ATOM 679 O O . GLN A 1 89 ? -1.975 -18.719 -21.359 1 92.62 89 GLN A O 1
ATOM 684 N N . LEU A 1 90 ? -3.119 -19.578 -19.656 1 91.12 90 LEU A N 1
ATOM 685 C CA . LEU A 1 90 ? -2.514 -18.75 -18.609 1 91.12 90 LEU A CA 1
ATOM 686 C C . LEU A 1 90 ? -2.193 -19.578 -17.375 1 91.12 90 LEU A C 1
ATOM 688 O O . LEU A 1 90 ? -2.986 -20.438 -16.984 1 91.12 90 LEU A O 1
ATOM 692 N N . LYS A 1 91 ? -1.075 -19.391 -16.891 1 92.69 91 LYS A N 1
ATOM 693 C CA . LYS A 1 91 ? -0.803 -19.953 -15.586 1 92.69 91 LYS A CA 1
ATOM 694 C C . LYS A 1 91 ? -1.583 -19.219 -14.492 1 92.69 91 LYS A C 1
ATOM 696 O O . LYS A 1 91 ? -1.837 -18.031 -14.602 1 92.69 91 LYS A O 1
ATOM 701 N N . ASP A 1 92 ? -1.908 -20.016 -13.477 1 94.06 92 ASP A N 1
ATOM 702 C CA . ASP A 1 92 ? -2.439 -19.312 -12.32 1 94.06 92 ASP A CA 1
ATOM 703 C C . ASP A 1 92 ? -1.39 -18.375 -11.719 1 94.06 92 ASP A C 1
ATOM 705 O O . ASP A 1 92 ? -0.192 -18.547 -11.961 1 94.06 92 ASP A O 1
ATOM 709 N N . TRP A 1 93 ? -1.821 -17.438 -10.906 1 94 93 TRP A N 1
ATOM 710 C CA . TRP A 1 93 ? -0.948 -16.359 -10.477 1 94 93 TRP A CA 1
ATOM 711 C C . TRP A 1 93 ? 0.197 -16.891 -9.617 1 94 93 TRP A C 1
ATOM 713 O O . TRP A 1 93 ? 1.34 -16.438 -9.758 1 94 93 TRP A O 1
ATOM 723 N N . TYR A 1 94 ? -0.115 -17.812 -8.734 1 95.94 94 TYR A N 1
ATOM 724 C CA . TYR A 1 94 ? 0.94 -18.375 -7.906 1 95.94 94 TYR A CA 1
ATOM 725 C C . TYR A 1 94 ? 1.995 -19.062 -8.766 1 95.94 94 TYR A C 1
ATOM 727 O O . TYR A 1 94 ? 3.191 -18.812 -8.609 1 95.94 94 TYR A O 1
ATOM 735 N N . SER A 1 95 ? 1.556 -19.891 -9.695 1 96.38 95 SER A N 1
ATOM 736 C CA . SER A 1 95 ? 2.467 -20.609 -10.586 1 96.38 95 SER A CA 1
ATOM 737 C C . SER A 1 95 ? 3.266 -19.641 -11.453 1 96.38 95 SER A C 1
ATOM 739 O O . SER A 1 95 ? 4.449 -19.875 -11.711 1 96.38 95 SER A O 1
ATOM 741 N N . PHE A 1 96 ? 2.635 -18.625 -11.922 1 96.38 96 PHE A N 1
ATOM 742 C CA . PHE A 1 96 ? 3.307 -17.609 -12.734 1 96.38 96 PHE A CA 1
ATOM 743 C C . PHE A 1 96 ? 4.414 -16.922 -11.945 1 96.38 96 PHE A C 1
ATOM 745 O O . PHE A 1 96 ? 5.551 -16.828 -12.414 1 96.38 96 PHE A O 1
ATOM 752 N N . LEU A 1 97 ? 4.121 -16.516 -10.734 1 97.94 97 LEU A N 1
ATOM 753 C CA . LEU A 1 97 ? 5.094 -15.844 -9.883 1 97.94 97 LEU A CA 1
ATOM 754 C C . LEU A 1 97 ? 6.227 -16.781 -9.5 1 97.94 97 LEU A C 1
ATOM 756 O O . LEU A 1 97 ? 7.387 -16.375 -9.422 1 97.94 97 LEU A O 1
ATOM 760 N N . LYS A 1 98 ? 5.879 -18.016 -9.273 1 97.56 98 LYS A N 1
ATOM 761 C CA . LYS A 1 98 ? 6.887 -19.031 -8.984 1 97.56 98 LYS A CA 1
ATOM 762 C C . LYS A 1 98 ? 7.852 -19.188 -10.156 1 97.56 98 LYS A C 1
ATOM 764 O O . LYS A 1 98 ? 9.062 -19.297 -9.953 1 97.56 98 LYS A O 1
ATOM 769 N N . GLN A 1 99 ? 7.297 -19.219 -11.305 1 97.94 99 GLN A N 1
ATOM 770 C CA . GLN A 1 99 ? 8.133 -19.312 -12.492 1 97.94 99 GLN A CA 1
ATOM 771 C C . GLN A 1 99 ? 9.062 -18.109 -12.617 1 97.94 99 GLN A C 1
ATOM 773 O O . GLN A 1 99 ? 10.242 -18.25 -12.945 1 97.94 99 GLN A O 1
ATOM 778 N N . LEU A 1 100 ? 8.492 -16.938 -12.367 1 98.19 100 LEU A N 1
ATOM 779 C CA . LEU A 1 100 ? 9.328 -15.742 -12.398 1 98.19 100 LEU A CA 1
ATOM 780 C C . LEU A 1 100 ? 10.477 -15.852 -11.406 1 98.19 100 LEU A C 1
ATOM 782 O O . LEU A 1 100 ? 11.609 -15.492 -11.719 1 98.19 100 LEU A O 1
ATOM 786 N N . LYS A 1 101 ? 10.148 -16.312 -10.219 1 98.31 101 LYS A N 1
ATOM 787 C CA . LYS A 1 101 ? 11.172 -16.5 -9.195 1 98.31 101 LYS A CA 1
ATOM 788 C C . LYS A 1 101 ? 12.258 -17.453 -9.656 1 98.31 101 LYS A C 1
ATOM 790 O O . LYS A 1 101 ? 13.445 -17.219 -9.453 1 98.31 101 LYS A O 1
ATOM 795 N N . MET A 1 102 ? 11.898 -18.562 -10.281 1 97.81 102 MET A N 1
ATOM 796 C CA . MET A 1 102 ? 12.844 -19.562 -10.773 1 97.81 102 MET A CA 1
ATOM 797 C C . MET A 1 102 ? 13.711 -18.984 -11.891 1 97.81 102 MET A C 1
ATOM 799 O O . MET A 1 102 ? 14.922 -19.203 -11.914 1 97.81 102 MET A O 1
ATOM 803 N N . ASP A 1 103 ? 13.141 -18.203 -12.719 1 98.25 103 ASP A N 1
ATOM 804 C CA . ASP A 1 103 ? 13.82 -17.719 -13.914 1 98.25 103 ASP A CA 1
ATOM 805 C C . ASP A 1 103 ? 14.758 -16.562 -13.586 1 98.25 103 ASP A C 1
ATOM 807 O O . ASP A 1 103 ? 15.828 -16.438 -14.188 1 98.25 103 A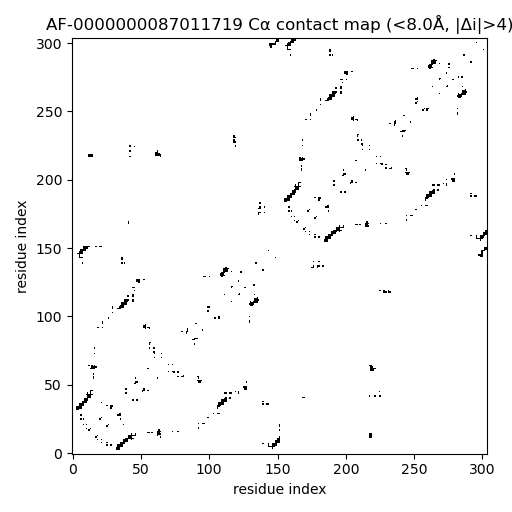SP A O 1
ATOM 811 N N . TYR A 1 104 ? 14.359 -15.742 -12.594 1 97.88 104 TYR A N 1
ATOM 812 C CA . TYR A 1 104 ? 15.086 -14.492 -12.438 1 97.88 104 TYR A CA 1
ATOM 813 C C . TYR A 1 104 ? 15.758 -14.406 -11.078 1 97.88 104 TYR A C 1
ATOM 815 O O . TYR A 1 104 ? 16.547 -13.5 -10.82 1 97.88 104 TYR A O 1
ATOM 823 N N . LYS A 1 105 ? 15.43 -15.273 -10.172 1 96.12 105 LYS A N 1
ATOM 824 C CA . LYS A 1 105 ? 16.125 -15.492 -8.906 1 96.12 105 LYS A CA 1
ATOM 825 C C . LYS A 1 105 ? 16.312 -14.18 -8.156 1 96.12 105 LYS A C 1
ATOM 827 O O . LYS A 1 105 ? 15.344 -13.469 -7.871 1 96.12 105 LYS A O 1
ATOM 832 N N . ASP A 1 106 ? 17.531 -13.633 -8.156 1 96.19 106 ASP A N 1
ATOM 833 C CA . ASP A 1 106 ? 17.859 -12.508 -7.281 1 96.19 106 ASP A CA 1
ATOM 834 C C . ASP A 1 106 ? 17.359 -11.195 -7.879 1 96.19 106 ASP A C 1
ATOM 836 O O . ASP A 1 106 ? 17.297 -10.172 -7.188 1 96.19 106 ASP A O 1
ATOM 840 N N . SER A 1 107 ? 17.016 -11.234 -9.102 1 98.12 107 SER A N 1
ATOM 841 C CA . SER A 1 107 ? 16.484 -10.023 -9.727 1 98.12 107 SER A CA 1
ATOM 842 C C . SER A 1 107 ? 15.023 -9.789 -9.352 1 98.12 107 SER A C 1
ATOM 844 O O . SER A 1 107 ? 14.484 -8.703 -9.57 1 98.12 107 SER A O 1
ATOM 846 N N . PHE A 1 108 ? 14.352 -10.797 -8.836 1 98.69 108 PHE A N 1
ATOM 847 C CA . PHE A 1 108 ? 12.984 -10.719 -8.328 1 98.69 108 PHE A CA 1
ATOM 848 C C . PHE A 1 108 ? 12.945 -11 -6.832 1 98.69 108 PHE A C 1
ATOM 850 O O . PHE A 1 108 ? 13.016 -12.156 -6.41 1 98.69 108 PHE A O 1
ATOM 857 N N . ARG A 1 109 ? 12.828 -9.953 -6.051 1 98.75 109 ARG A N 1
ATOM 858 C CA . ARG A 1 109 ? 12.789 -10.094 -4.598 1 98.75 109 ARG A CA 1
ATOM 859 C C . ARG A 1 109 ? 11.406 -9.742 -4.051 1 98.75 109 ARG A C 1
ATOM 861 O O . ARG A 1 109 ? 10.805 -8.75 -4.469 1 98.75 109 ARG A O 1
ATOM 868 N N . ILE A 1 110 ? 10.914 -10.578 -3.143 1 98.88 110 ILE A N 1
ATOM 869 C CA . ILE A 1 110 ? 9.602 -10.398 -2.529 1 98.88 110 ILE A CA 1
ATOM 870 C C . ILE A 1 110 ? 9.742 -10.336 -1.011 1 98.88 110 ILE A C 1
ATOM 872 O O . ILE A 1 110 ? 10.242 -11.281 -0.389 1 98.88 110 ILE A O 1
ATOM 876 N N . TYR A 1 111 ? 9.297 -9.25 -0.442 1 98.88 111 TYR A N 1
ATOM 877 C CA . TYR A 1 111 ? 9.32 -9.055 1.003 1 98.88 111 TYR A CA 1
ATOM 878 C C . TYR A 1 111 ? 7.918 -8.844 1.55 1 98.88 111 TYR A C 1
ATOM 880 O O . TYR A 1 111 ? 7.082 -8.203 0.903 1 98.88 111 TYR A O 1
ATOM 888 N N . ALA A 1 112 ? 7.75 -9.375 2.789 1 98.88 112 ALA A N 1
ATOM 889 C CA . ALA A 1 112 ? 6.547 -9.016 3.535 1 98.88 112 ALA A CA 1
ATOM 890 C C . ALA A 1 112 ? 6.848 -7.945 4.582 1 98.88 112 ALA A C 1
ATOM 892 O O . ALA A 1 112 ? 7.883 -7.996 5.25 1 98.88 112 ALA A O 1
ATOM 893 N N . CYS A 1 113 ? 5.945 -7.016 4.684 1 98.62 113 CYS A N 1
ATOM 894 C CA . CYS A 1 113 ? 6.07 -5.953 5.676 1 98.62 113 CYS A CA 1
ATOM 895 C C . CYS A 1 113 ? 6.008 -6.516 7.09 1 98.62 113 CYS A C 1
ATOM 897 O O . CYS A 1 113 ? 5.039 -7.184 7.457 1 98.62 113 CYS A O 1
ATOM 899 N N . PRO A 1 114 ? 6.969 -6.188 7.949 1 98 114 PRO A N 1
ATOM 900 C CA . PRO A 1 114 ? 6.973 -6.727 9.312 1 98 114 PRO A CA 1
ATOM 901 C C . PRO A 1 114 ? 5.801 -6.223 10.148 1 98 114 PRO A C 1
ATOM 903 O O . PRO A 1 114 ? 5.234 -6.98 10.945 1 98 114 PRO A O 1
ATOM 906 N N . VAL A 1 115 ? 5.398 -5.016 10 1 95.19 115 VAL A N 1
ATOM 907 C CA . VAL A 1 115 ? 4.301 -4.438 10.766 1 95.19 115 VAL A CA 1
ATOM 908 C C . VAL A 1 115 ? 2.988 -5.117 10.383 1 95.19 115 VAL A C 1
ATOM 910 O O . VAL A 1 115 ? 2.227 -5.551 11.25 1 95.19 115 VAL A O 1
ATOM 913 N N . ALA A 1 116 ? 2.756 -5.184 9.078 1 96.88 116 ALA A N 1
ATOM 914 C CA . ALA A 1 116 ? 1.56 -5.887 8.625 1 96.88 116 ALA A CA 1
ATOM 915 C C . ALA A 1 116 ? 1.565 -7.34 9.094 1 96.88 116 ALA A C 1
ATOM 917 O O . ALA A 1 116 ? 0.558 -7.84 9.602 1 96.88 116 ALA A O 1
ATOM 918 N N . SER A 1 117 ? 2.701 -8.031 8.914 1 98.31 117 SER A N 1
ATOM 919 C CA . SER A 1 117 ? 2.814 -9.422 9.32 1 98.31 117 SER A CA 1
ATOM 920 C C . SER A 1 117 ? 2.475 -9.602 10.797 1 98.31 117 SER A C 1
ATOM 922 O O . SER A 1 117 ? 1.729 -10.516 11.164 1 98.31 117 SER A O 1
ATOM 924 N N . ALA A 1 118 ? 2.965 -8.719 11.594 1 96.75 118 ALA A N 1
ATOM 925 C CA . ALA A 1 118 ? 2.697 -8.781 13.031 1 96.75 118 ALA A CA 1
ATOM 926 C C . ALA A 1 118 ? 1.212 -8.586 13.32 1 96.75 118 ALA A C 1
ATOM 928 O O . ALA A 1 118 ? 0.609 -9.367 14.062 1 96.75 118 ALA A O 1
ATOM 929 N N . PHE A 1 119 ? 0.57 -7.691 12.695 1 95.25 119 PHE A N 1
ATOM 930 C CA . PHE A 1 119 ? -0.785 -7.316 13.086 1 95.25 119 PHE A CA 1
ATOM 931 C C . PHE A 1 119 ? -1.811 -8.234 12.422 1 95.25 119 PHE A C 1
ATOM 933 O O . PHE A 1 119 ? -2.914 -8.414 12.945 1 95.25 119 PHE A O 1
ATOM 940 N N . TYR A 1 120 ? -1.415 -8.797 11.305 1 97.25 120 TYR A N 1
ATOM 941 C CA . TYR A 1 120 ? -2.283 -9.805 10.703 1 97.25 120 TYR A CA 1
ATOM 942 C C . TYR A 1 120 ? -1.977 -11.188 11.25 1 97.25 120 TYR A C 1
ATOM 944 O O . TYR A 1 120 ? -2.611 -12.172 10.867 1 97.25 120 TYR A O 1
ATOM 952 N N . ASN A 1 121 ? -0.941 -11.289 12.102 1 97.5 121 ASN A N 1
ATOM 953 C CA . ASN A 1 121 ? -0.505 -12.547 12.703 1 97.5 121 ASN A CA 1
ATOM 954 C C . ASN A 1 121 ? -0.05 -13.547 11.648 1 97.5 121 ASN A C 1
ATOM 956 O O . ASN A 1 121 ? -0.476 -14.703 11.656 1 97.5 121 ASN A O 1
ATOM 960 N N . VAL A 1 122 ? 0.768 -13.07 10.781 1 98.25 122 VAL A N 1
ATOM 961 C CA . VAL A 1 122 ? 1.321 -13.906 9.719 1 98.25 122 VAL A CA 1
ATOM 962 C C . VAL A 1 122 ? 2.826 -14.07 9.922 1 98.25 122 VAL A C 1
ATOM 964 O O . VAL A 1 122 ? 3.553 -13.086 10.055 1 98.25 122 VAL A O 1
ATOM 967 N N . LYS A 1 123 ? 3.266 -15.289 9.961 1 98.38 123 LYS A N 1
ATOM 968 C CA . LYS A 1 123 ? 4.688 -15.602 10.055 1 98.38 123 LYS A CA 1
ATOM 969 C C . LYS A 1 123 ? 5.254 -15.984 8.688 1 98.38 123 LYS A C 1
ATOM 971 O O . LYS A 1 123 ? 4.504 -16.328 7.773 1 98.38 123 LYS A O 1
ATOM 976 N N . LYS A 1 124 ? 6.602 -15.961 8.648 1 98.5 124 LYS A N 1
ATOM 977 C CA . LYS A 1 124 ? 7.27 -16.344 7.402 1 98.5 124 LYS A CA 1
ATOM 978 C C . LYS A 1 124 ? 6.84 -17.734 6.949 1 98.5 124 LYS A C 1
ATOM 980 O O . LYS A 1 124 ? 6.66 -17.969 5.75 1 98.5 124 LYS A O 1
ATOM 985 N N . GLU A 1 125 ? 6.652 -18.625 7.848 1 98.38 125 GLU A N 1
ATOM 986 C CA . GLU A 1 125 ? 6.332 -20.016 7.531 1 98.38 125 GLU A CA 1
ATOM 987 C C . GLU A 1 125 ? 4.91 -20.141 6.992 1 98.38 125 GLU A C 1
ATOM 989 O O . GLU A 1 125 ? 4.551 -21.172 6.418 1 98.38 125 GLU A O 1
ATOM 994 N N . ASP A 1 126 ? 4.051 -19.109 7.207 1 98.56 126 ASP A N 1
ATOM 995 C CA . ASP A 1 126 ? 2.678 -19.109 6.711 1 98.56 126 ASP A CA 1
ATOM 996 C C . ASP A 1 126 ? 2.619 -18.656 5.258 1 98.56 126 ASP A C 1
ATOM 998 O O . ASP A 1 126 ? 1.602 -18.828 4.582 1 98.56 126 ASP A O 1
ATOM 1002 N N . LEU A 1 127 ? 3.688 -18.031 4.777 1 98.75 127 LEU A N 1
ATOM 1003 C CA . LEU A 1 127 ? 3.725 -17.438 3.441 1 98.75 127 LEU A CA 1
ATOM 1004 C C . LEU A 1 127 ? 4.25 -18.453 2.424 1 98.75 127 LEU A C 1
ATOM 1006 O O . LEU A 1 127 ? 4.98 -19.375 2.783 1 98.75 127 LEU A O 1
ATOM 1010 N N . VAL A 1 128 ? 3.83 -18.281 1.206 1 98.19 128 VAL A N 1
ATOM 1011 C CA . VAL A 1 128 ? 4.344 -19.141 0.14 1 98.19 128 VAL A CA 1
ATOM 1012 C C . VAL A 1 128 ? 5.859 -19 0.049 1 98.19 128 VAL A C 1
ATOM 1014 O O . VAL A 1 128 ? 6.418 -17.969 0.43 1 98.19 128 VAL A O 1
ATOM 1017 N N . ASP A 1 129 ? 6.582 -19.906 -0.556 1 97.19 129 ASP A N 1
ATOM 1018 C CA . ASP A 1 129 ? 8.031 -20.047 -0.491 1 97.19 129 ASP A CA 1
ATOM 1019 C C . ASP A 1 129 ? 8.727 -18.984 -1.332 1 97.19 129 ASP A C 1
ATOM 1021 O O . ASP A 1 129 ? 9.906 -18.688 -1.137 1 97.19 129 ASP A O 1
ATOM 1025 N N . ILE A 1 130 ? 7.98 -18.375 -2.223 1 97.88 130 ILE A N 1
ATOM 1026 C CA . ILE A 1 130 ? 8.609 -17.406 -3.111 1 97.88 130 ILE A CA 1
ATOM 1027 C C . ILE A 1 130 ? 8.82 -16.078 -2.375 1 97.88 130 ILE A C 1
ATOM 1029 O O . ILE A 1 130 ? 9.523 -15.188 -2.863 1 97.88 130 ILE A O 1
ATOM 1033 N N . VAL A 1 131 ? 8.211 -15.906 -1.209 1 98.75 131 VAL A N 1
ATOM 1034 C CA . VAL A 1 131 ? 8.5 -14.734 -0.379 1 98.75 131 VAL A CA 1
ATOM 1035 C C . VAL A 1 131 ? 9.867 -14.891 0.271 1 98.75 131 VAL A C 1
ATOM 1037 O O . VAL A 1 131 ? 10.086 -15.805 1.074 1 98.75 131 VAL A O 1
ATOM 1040 N N . ASP A 1 132 ? 10.719 -14.008 -0.01 1 98.62 132 ASP A N 1
ATOM 1041 C CA . ASP A 1 132 ? 12.117 -14.164 0.384 1 98.62 132 ASP A CA 1
ATOM 1042 C C . ASP A 1 132 ? 12.297 -13.914 1.881 1 98.62 132 ASP A C 1
ATOM 1044 O O . ASP A 1 132 ? 13.07 -14.609 2.539 1 98.62 132 ASP A O 1
ATOM 1048 N N . ASP A 1 133 ? 11.656 -12.875 2.398 1 98.38 133 ASP A N 1
ATOM 1049 C CA . ASP A 1 133 ? 11.883 -12.477 3.785 1 98.38 133 ASP A CA 1
ATOM 1050 C C . ASP A 1 133 ? 10.805 -11.508 4.262 1 98.38 133 ASP A C 1
ATOM 1052 O O . ASP A 1 133 ? 9.945 -11.094 3.477 1 98.38 133 ASP A O 1
ATOM 1056 N N . ILE A 1 134 ? 10.836 -11.32 5.594 1 98.62 134 ILE A N 1
ATOM 1057 C CA . ILE A 1 134 ? 10.102 -10.219 6.199 1 98.62 134 ILE A CA 1
ATOM 1058 C C . ILE A 1 134 ? 11.039 -9.031 6.418 1 98.62 134 ILE A C 1
ATOM 1060 O O . ILE A 1 134 ? 11.93 -9.086 7.27 1 98.62 134 ILE A O 1
ATOM 1064 N N . LYS A 1 135 ? 10.891 -8.016 5.512 1 98.44 135 LYS A N 1
ATOM 1065 C CA . LYS A 1 135 ? 11.719 -6.82 5.551 1 98.44 135 LYS A CA 1
ATOM 1066 C C . LYS A 1 135 ? 10.875 -5.555 5.453 1 98.44 135 LYS A C 1
ATOM 1068 O O . LYS A 1 135 ? 9.859 -5.531 4.75 1 98.44 135 LYS A O 1
ATOM 1073 N N . GLY A 1 136 ? 11.375 -4.492 6.035 1 97.31 136 GLY A N 1
ATOM 1074 C CA . GLY A 1 136 ? 10.57 -3.301 6.258 1 97.31 136 GLY A CA 1
ATOM 1075 C C . GLY A 1 136 ? 10.711 -2.273 5.148 1 97.31 136 GLY A C 1
ATOM 1076 O O . GLY A 1 1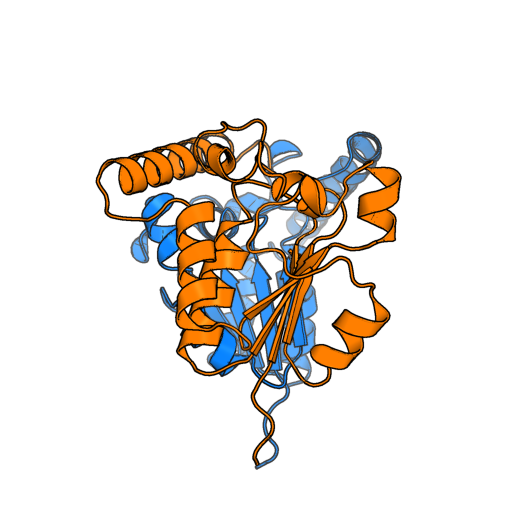36 ? 11.359 -2.531 4.133 1 97.31 136 GLY A O 1
ATOM 1077 N N . ALA A 1 137 ? 9.992 -1.181 5.398 1 97.69 137 ALA A N 1
ATOM 1078 C CA . ALA A 1 137 ? 9.891 -0.082 4.441 1 97.69 137 ALA A CA 1
ATOM 1079 C C . ALA A 1 137 ? 11.273 0.478 4.109 1 97.69 137 ALA A C 1
ATOM 1081 O O . ALA A 1 137 ? 11.539 0.848 2.963 1 97.69 137 ALA A O 1
ATOM 1082 N N . GLU A 1 138 ? 12.117 0.588 5.102 1 96.88 138 GLU A N 1
ATOM 1083 C CA . GLU A 1 138 ? 13.453 1.131 4.875 1 96.88 138 GLU A CA 1
ATOM 1084 C C . GLU A 1 138 ? 14.211 0.315 3.83 1 96.88 138 GLU A C 1
ATOM 1086 O O . GLU A 1 138 ? 14.781 0.875 2.891 1 96.88 138 GLU A O 1
ATOM 1091 N N . THR A 1 139 ? 14.195 -1.021 4.008 1 97.69 139 THR A N 1
ATOM 1092 C CA . THR A 1 139 ? 14.867 -1.906 3.061 1 97.69 139 THR A CA 1
ATOM 1093 C C . THR A 1 139 ? 14.273 -1.753 1.663 1 97.69 139 THR A C 1
ATOM 1095 O O . THR A 1 139 ? 15.008 -1.609 0.683 1 97.69 139 THR A O 1
ATOM 1098 N N . PHE A 1 140 ? 12.93 -1.722 1.521 1 98.56 140 PHE A N 1
ATOM 1099 C CA . PHE A 1 140 ? 12.242 -1.588 0.241 1 98.56 140 PHE A CA 1
ATOM 1100 C C . PHE A 1 140 ? 12.617 -0.274 -0.437 1 98.56 140 PHE A C 1
ATOM 1102 O O . PHE A 1 140 ? 13.031 -0.265 -1.596 1 98.56 140 PHE A O 1
ATOM 1109 N N . LEU A 1 141 ? 12.539 0.828 0.28 1 98.31 141 LEU A N 1
ATOM 1110 C CA . LEU A 1 141 ? 12.781 2.152 -0.276 1 98.31 141 LEU A CA 1
ATOM 1111 C C . LEU A 1 141 ? 14.227 2.277 -0.758 1 98.31 141 LEU A C 1
ATOM 1113 O O . LEU A 1 141 ? 14.484 2.83 -1.83 1 98.31 141 LEU A O 1
ATOM 1117 N N . GLU A 1 142 ? 15.172 1.733 -0.008 1 97 142 GLU A N 1
ATOM 1118 C CA . GLU A 1 142 ? 16.578 1.771 -0.401 1 97 142 GLU A CA 1
ATOM 1119 C C . GLU A 1 142 ? 16.812 0.987 -1.688 1 97 142 GLU A C 1
ATOM 1121 O O . GLU A 1 142 ? 17.531 1.443 -2.578 1 97 142 GLU A O 1
ATOM 1126 N N . GLU A 1 143 ? 16.172 -0.101 -1.773 1 96.88 143 GLU A N 1
ATOM 1127 C CA . GLU A 1 143 ? 16.438 -0.99 -2.9 1 96.88 143 GLU A CA 1
ATOM 1128 C C . GLU A 1 143 ? 15.789 -0.469 -4.18 1 96.88 143 GLU A C 1
ATOM 1130 O O . GLU A 1 143 ? 16.297 -0.708 -5.277 1 96.88 143 GLU A O 1
ATOM 1135 N N . VAL A 1 144 ? 14.688 0.298 -4.051 1 96.62 144 VAL A N 1
ATOM 1136 C CA . VAL A 1 144 ? 13.977 0.694 -5.262 1 96.62 144 VAL A CA 1
ATOM 1137 C C . VAL A 1 144 ? 14.383 2.111 -5.66 1 96.62 144 VAL A C 1
ATOM 1139 O O . VAL A 1 144 ? 13.938 2.625 -6.688 1 96.62 144 VAL A O 1
ATOM 1142 N N . TYR A 1 145 ? 15.18 2.773 -4.824 1 95.19 145 TYR A N 1
ATOM 1143 C CA . TYR A 1 145 ? 15.492 4.176 -5.082 1 95.19 145 TYR A CA 1
ATOM 1144 C C . TYR A 1 145 ? 16.094 4.352 -6.469 1 95.19 145 TYR A C 1
ATOM 1146 O O . TYR A 1 145 ? 16.953 3.564 -6.887 1 95.19 145 TYR A O 1
ATOM 1154 N N . GLY A 1 146 ? 15.609 5.426 -7.18 1 93.44 146 GLY A N 1
ATOM 1155 C CA . GLY A 1 146 ? 16.062 5.676 -8.531 1 93.44 146 GLY A CA 1
ATOM 1156 C C . GLY A 1 146 ? 15.258 4.941 -9.586 1 93.44 146 GLY A C 1
ATOM 1157 O O . GLY A 1 146 ? 15.484 5.109 -10.781 1 93.44 146 GLY A O 1
ATOM 1158 N N . GLY A 1 147 ? 14.266 4.121 -9.109 1 95.44 147 GLY A N 1
ATOM 1159 C CA . GLY A 1 147 ? 13.414 3.363 -10.016 1 95.44 147 GLY A CA 1
ATOM 1160 C C . GLY A 1 147 ? 11.977 3.85 -10.023 1 95.44 147 GLY A C 1
ATOM 1161 O O . GLY A 1 147 ? 11.68 4.934 -9.516 1 95.44 147 GLY A O 1
ATOM 1162 N N . VAL A 1 148 ? 11.172 3.08 -10.633 1 94.81 148 VAL A N 1
ATOM 1163 C CA . VAL A 1 148 ? 9.734 3.312 -10.672 1 94.81 148 VAL A CA 1
ATOM 1164 C C . VAL A 1 148 ? 9.055 2.543 -9.539 1 94.81 148 VAL A C 1
ATOM 1166 O O . VAL A 1 148 ? 9.406 1.393 -9.266 1 94.81 148 VAL A O 1
ATOM 1169 N N . VAL A 1 149 ? 8.07 3.174 -8.891 1 97.31 149 VAL A N 1
ATOM 1170 C CA . VAL A 1 149 ? 7.328 2.482 -7.84 1 97.31 149 VAL A CA 1
ATOM 1171 C C . VAL A 1 149 ? 5.828 2.586 -8.109 1 97.31 149 VAL A C 1
ATOM 1173 O O . VAL A 1 149 ? 5.328 3.654 -8.469 1 97.31 149 VAL A O 1
ATOM 1176 N N . MET A 1 150 ? 5.145 1.437 -7.941 1 96.19 150 MET A N 1
ATOM 1177 C CA . MET A 1 150 ? 3.689 1.364 -8.07 1 96.19 150 MET A CA 1
ATOM 1178 C C . MET A 1 150 ? 3.059 0.807 -6.797 1 96.19 150 MET A C 1
ATOM 1180 O O . MET A 1 150 ? 3.484 -0.234 -6.293 1 96.19 150 MET A O 1
ATOM 1184 N N . TYR A 1 151 ? 2.127 1.55 -6.352 1 97.44 151 TYR A N 1
ATOM 1185 C CA . TYR A 1 151 ? 1.307 1.078 -5.242 1 97.44 151 TYR A CA 1
ATOM 1186 C C . TYR A 1 151 ? 0.025 0.428 -5.75 1 97.44 151 TYR A C 1
ATOM 1188 O O . TYR A 1 151 ? -0.778 1.072 -6.43 1 97.44 151 TYR A O 1
ATOM 1196 N N . ILE A 1 152 ? -0.086 -0.832 -5.371 1 94.81 152 ILE A N 1
ATOM 1197 C CA . ILE A 1 152 ? -1.148 -1.648 -5.945 1 94.81 152 ILE A CA 1
ATOM 1198 C C . ILE A 1 152 ? -2.068 -2.154 -4.836 1 94.81 152 ILE A C 1
ATOM 1200 O O . ILE A 1 152 ? -1.607 -2.764 -3.869 1 94.81 152 ILE A O 1
ATOM 1204 N N . MET B 1 1 ? 25.734 20.719 -2.371 1 40.81 1 MET B N 1
ATOM 1205 C CA . MET B 1 1 ? 25.172 19.828 -1.354 1 40.81 1 MET B CA 1
ATOM 1206 C C . MET B 1 1 ? 24.406 18.672 -1.996 1 40.81 1 MET B C 1
ATOM 1208 O O . MET B 1 1 ? 23.641 18.891 -2.934 1 40.81 1 MET B O 1
ATOM 1212 N N . GLU B 1 2 ? 24.781 17.438 -1.857 1 56.84 2 GLU B N 1
ATOM 1213 C CA . GLU B 1 2 ? 24.156 16.344 -2.596 1 56.84 2 GLU B CA 1
ATOM 1214 C C . GLU B 1 2 ? 22.656 16.312 -2.352 1 56.84 2 GLU B C 1
ATOM 1216 O O . GLU B 1 2 ? 22.203 16.469 -1.217 1 56.84 2 GLU B O 1
ATOM 1221 N N . SER B 1 3 ? 21.766 16.578 -3.277 1 79.25 3 SER B N 1
ATOM 1222 C CA . SER B 1 3 ? 20.312 16.734 -3.207 1 79.25 3 SER B CA 1
ATOM 1223 C C . SER B 1 3 ? 19.672 15.578 -2.436 1 79.25 3 SER B C 1
ATOM 1225 O O . SER B 1 3 ? 20.016 14.414 -2.65 1 79.25 3 SER B O 1
ATOM 1227 N N . LYS B 1 4 ? 19.109 15.844 -1.254 1 90.94 4 LYS B N 1
ATOM 1228 C CA . LYS B 1 4 ? 18.453 14.852 -0.412 1 90.94 4 LYS B CA 1
ATOM 1229 C C . LYS B 1 4 ? 17.5 13.977 -1.228 1 90.94 4 LYS B C 1
ATOM 1231 O O . LYS B 1 4 ? 16.828 14.469 -2.143 1 90.94 4 LYS B O 1
ATOM 1236 N N . ARG B 1 5 ? 17.578 12.805 -0.953 1 96.44 5 ARG B N 1
ATOM 1237 C CA . ARG B 1 5 ? 16.594 11.898 -1.538 1 96.44 5 ARG B CA 1
ATOM 1238 C C . ARG B 1 5 ? 15.18 12.273 -1.108 1 96.44 5 ARG B C 1
ATOM 1240 O O . ARG B 1 5 ? 14.984 12.836 -0.028 1 96.44 5 ARG B O 1
ATOM 1247 N N . LYS B 1 6 ? 14.18 11.992 -1.983 1 97.5 6 LYS B N 1
ATOM 1248 C CA . LYS B 1 6 ? 12.82 12.453 -1.729 1 97.5 6 LYS B CA 1
ATOM 1249 C C . LYS B 1 6 ? 11.812 11.312 -1.858 1 97.5 6 LYS B C 1
ATOM 1251 O O . LYS B 1 6 ? 11.945 10.461 -2.742 1 97.5 6 LYS B O 1
ATOM 1256 N N . LEU B 1 7 ? 10.867 11.32 -0.995 1 98.44 7 LEU B N 1
ATOM 1257 C CA . LEU B 1 7 ? 9.68 10.477 -1.085 1 98.44 7 LEU B CA 1
ATOM 1258 C C . LEU B 1 7 ? 8.414 11.336 -1.126 1 98.44 7 LEU B C 1
ATOM 1260 O O . LEU B 1 7 ? 8.195 12.156 -0.239 1 98.44 7 LEU B O 1
ATOM 1264 N N . GLY B 1 8 ? 7.676 11.172 -2.176 1 98.5 8 GLY B N 1
ATOM 1265 C CA . GLY B 1 8 ? 6.328 11.727 -2.244 1 98.5 8 GLY B CA 1
ATOM 1266 C C . GLY B 1 8 ? 5.25 10.703 -1.946 1 98.5 8 GLY B C 1
ATOM 1267 O O . GLY B 1 8 ? 5.246 9.609 -2.52 1 98.5 8 GLY B O 1
ATOM 1268 N N . LEU B 1 9 ? 4.391 11.031 -1.033 1 98.75 9 LEU B N 1
ATOM 1269 C CA . LEU B 1 9 ? 3.215 10.219 -0.743 1 98.75 9 LEU B CA 1
ATOM 1270 C C . LEU B 1 9 ? 1.936 10.977 -1.085 1 98.75 9 LEU B C 1
ATOM 1272 O O . LEU B 1 9 ? 1.743 12.109 -0.644 1 98.75 9 LEU B O 1
ATOM 1276 N N . VAL B 1 10 ? 1.167 10.383 -1.961 1 98.62 10 VAL B N 1
ATOM 1277 C CA . VAL B 1 10 ? -0.17 10.898 -2.244 1 98.62 10 VAL B CA 1
ATOM 1278 C C . VAL B 1 10 ? -1.213 10.039 -1.532 1 98.62 10 VAL B C 1
ATOM 1280 O O . VAL B 1 10 ? -1.423 8.883 -1.896 1 98.62 10 VAL B O 1
ATOM 1283 N N . PHE B 1 11 ? -1.808 10.602 -0.462 1 98.44 11 PHE B N 1
ATOM 1284 C CA . PHE B 1 11 ? -2.807 9.867 0.305 1 98.44 11 PHE B CA 1
ATOM 1285 C C . PHE B 1 11 ? -4.215 10.242 -0.146 1 98.44 11 PHE B C 1
ATOM 1287 O O . PHE B 1 11 ? -4.734 11.297 0.222 1 98.44 11 PHE B O 1
ATOM 1294 N N . ALA B 1 12 ? -4.816 9.281 -0.878 1 96.94 12 ALA B N 1
ATOM 1295 C CA . ALA B 1 12 ? -6.109 9.539 -1.502 1 96.94 12 ALA B CA 1
ATOM 1296 C C . ALA B 1 12 ? -7.223 8.773 -0.793 1 96.94 12 ALA B C 1
ATOM 1298 O O . ALA B 1 12 ? -8.328 9.297 -0.626 1 96.94 12 ALA B O 1
ATOM 1299 N N . SER B 1 13 ? -6.969 7.59 -0.322 1 94.81 13 SER B N 1
ATOM 1300 C CA . SER B 1 13 ? -8 6.668 0.143 1 94.81 13 SER B CA 1
ATOM 1301 C C . SER B 1 13 ? -8.672 7.188 1.411 1 94.81 13 SER B C 1
ATOM 1303 O O . SER B 1 13 ? -9.875 6.996 1.604 1 94.81 13 SER B O 1
ATOM 1305 N N . GLY B 1 14 ? -7.812 7.746 2.281 1 95.56 14 GLY B N 1
ATOM 1306 C CA . GLY B 1 14 ? -8.305 8.133 3.594 1 95.56 14 GLY B CA 1
ATOM 1307 C C . GLY B 1 14 ? -8.633 6.949 4.484 1 95.56 14 GLY B C 1
ATOM 1308 O O . GLY B 1 14 ? -9.266 7.109 5.531 1 95.56 14 GLY B O 1
ATOM 1309 N N . ALA B 1 15 ? -8.219 5.715 4.066 1 95.19 15 ALA B N 1
ATOM 1310 C CA . ALA B 1 15 ? -8.648 4.5 4.75 1 95.19 15 ALA B CA 1
ATOM 1311 C C . ALA B 1 15 ? -7.766 4.207 5.961 1 95.19 15 ALA B C 1
ATOM 1313 O O . ALA B 1 15 ? -6.551 4.438 5.922 1 95.19 15 ALA B O 1
ATOM 1314 N N . SER B 1 16 ? -8.367 3.613 7.016 1 94.38 16 SER B N 1
ATOM 1315 C CA . SER B 1 16 ? -7.672 3.324 8.266 1 94.38 16 SER B CA 1
ATOM 1316 C C . SER B 1 16 ? -6.645 2.215 8.086 1 94.38 16 SER B C 1
ATOM 1318 O O . SER B 1 16 ? -5.645 2.162 8.805 1 94.38 16 SER B O 1
ATOM 1320 N N . ASN B 1 17 ? -6.895 1.352 7.141 1 93.88 17 ASN B N 1
ATOM 1321 C CA . ASN B 1 17 ? -5.941 0.271 6.906 1 93.88 17 ASN B CA 1
ATOM 1322 C C . ASN B 1 17 ? -4.949 0.628 5.805 1 93.88 17 ASN B C 1
ATOM 1324 O O . ASN B 1 17 ? -4.297 -0.253 5.242 1 93.88 17 ASN B O 1
ATOM 1328 N N . ARG B 1 18 ? -4.801 1.957 5.418 1 95.88 18 ARG B N 1
ATOM 1329 C CA . ARG B 1 18 ? -3.812 2.432 4.453 1 95.88 18 ARG B CA 1
ATOM 1330 C C . ARG B 1 18 ? -2.943 3.529 5.055 1 95.88 18 ARG B C 1
ATOM 1332 O O . ARG B 1 18 ? -1.81 3.74 4.617 1 95.88 18 ARG B O 1
ATOM 1339 N N . ILE B 1 19 ? -3.498 4.262 6.062 1 96.25 19 ILE B N 1
ATOM 1340 C CA . ILE B 1 19 ? -2.76 5.375 6.652 1 96.25 19 ILE B CA 1
ATOM 1341 C C . ILE B 1 19 ? -1.472 4.859 7.289 1 96.25 19 ILE B C 1
ATOM 1343 O O . ILE B 1 19 ? -0.477 5.582 7.367 1 96.25 19 ILE B O 1
ATOM 1347 N N . CYS B 1 20 ? -1.434 3.566 7.68 1 94.62 20 CYS B N 1
ATOM 1348 C CA . CYS B 1 20 ? -0.216 2.98 8.227 1 94.62 20 CYS B CA 1
ATOM 1349 C C . CYS B 1 20 ? 0.919 3.033 7.215 1 94.62 20 CYS B C 1
ATOM 1351 O O . CYS B 1 20 ? 2.084 3.191 7.586 1 94.62 20 CYS B O 1
ATOM 1353 N N . CYS B 1 21 ? 0.617 2.91 5.961 1 96.81 21 CYS B N 1
ATOM 1354 C CA . CYS B 1 21 ? 1.633 3.008 4.918 1 96.81 21 CYS B CA 1
ATOM 1355 C C . CYS B 1 21 ? 2.258 4.398 4.895 1 96.81 21 CYS B C 1
ATOM 1357 O O . CYS B 1 21 ? 3.471 4.535 4.727 1 96.81 21 CYS B O 1
ATOM 1359 N N . VAL B 1 22 ? 1.418 5.477 5.051 1 97.56 22 VAL B N 1
ATOM 1360 C CA . VAL B 1 22 ? 1.916 6.844 5.117 1 97.56 22 VAL B CA 1
ATOM 1361 C C . VAL B 1 22 ? 2.893 6.98 6.285 1 97.56 22 VAL B C 1
ATOM 1363 O O . VAL B 1 22 ? 4 7.496 6.117 1 97.56 22 VAL B O 1
ATOM 1366 N N . ALA B 1 23 ? 2.48 6.445 7.43 1 96.88 23 ALA B N 1
ATOM 1367 C CA . ALA B 1 23 ? 3.275 6.559 8.648 1 96.88 23 ALA B CA 1
ATOM 1368 C C . ALA B 1 23 ? 4.562 5.746 8.547 1 96.88 23 ALA B C 1
ATOM 1370 O O . ALA B 1 23 ? 5.645 6.242 8.867 1 96.88 23 ALA B O 1
ATOM 1371 N N . ILE B 1 24 ? 4.457 4.539 8.039 1 96.56 24 ILE B N 1
ATOM 1372 C CA . ILE B 1 24 ? 5.562 3.586 8.086 1 96.56 24 ILE B CA 1
ATOM 1373 C C . ILE B 1 24 ? 6.578 3.92 7 1 96.56 24 ILE B C 1
ATOM 1375 O O . ILE B 1 24 ? 7.777 4.035 7.277 1 96.56 24 ILE B O 1
ATOM 1379 N N . TYR B 1 25 ? 6.145 4.086 5.77 1 98.25 25 TYR B N 1
ATOM 1380 C CA . TYR B 1 25 ? 7.078 4.461 4.715 1 98.25 25 TYR B CA 1
ATOM 1381 C C . TYR B 1 25 ? 7.648 5.852 4.953 1 98.25 25 TYR B C 1
ATOM 1383 O O . TYR B 1 25 ? 8.844 6.086 4.75 1 98.25 25 TYR B O 1
ATOM 1391 N N . GLY B 1 26 ? 6.758 6.836 5.328 1 98.38 26 GLY B N 1
ATOM 1392 C CA . GLY B 1 26 ? 7.234 8.172 5.656 1 98.38 26 GLY B CA 1
ATOM 1393 C C . GLY B 1 26 ? 8.281 8.18 6.758 1 98.38 26 GLY B C 1
ATOM 1394 O O . GLY B 1 26 ? 9.344 8.781 6.605 1 98.38 26 GLY B O 1
ATO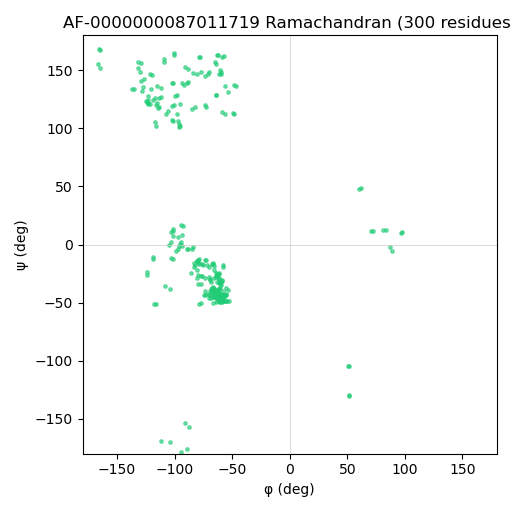M 1395 N N . GLY B 1 27 ? 7.949 7.473 7.824 1 98 27 GLY B N 1
ATOM 1396 C CA . GLY B 1 27 ? 8.883 7.383 8.93 1 98 27 GLY B CA 1
ATOM 1397 C C . GLY B 1 27 ? 10.211 6.758 8.547 1 98 27 GLY B C 1
ATOM 1398 O O . GLY B 1 27 ? 11.273 7.234 8.953 1 98 27 GLY B O 1
ATOM 1399 N N . ALA B 1 28 ? 10.141 5.68 7.836 1 97.69 28 ALA B N 1
ATOM 1400 C CA . ALA B 1 28 ? 11.359 5 7.398 1 97.69 28 ALA B CA 1
ATOM 1401 C C . ALA B 1 28 ? 12.227 5.922 6.543 1 97.69 28 ALA B C 1
ATOM 1403 O O . ALA B 1 28 ? 13.445 5.98 6.723 1 97.69 28 ALA B O 1
ATOM 1404 N N . ALA B 1 29 ? 11.617 6.645 5.59 1 98.25 29 ALA B N 1
ATOM 1405 C CA . ALA B 1 29 ? 12.344 7.559 4.711 1 98.25 29 ALA B CA 1
ATOM 1406 C C . ALA B 1 29 ? 12.984 8.695 5.508 1 98.25 29 ALA B C 1
ATOM 1408 O O . ALA B 1 29 ? 14.156 9.023 5.309 1 98.25 29 ALA B O 1
ATOM 1409 N N . LEU B 1 30 ? 12.211 9.273 6.438 1 98.38 30 LEU B N 1
ATOM 1410 C CA . LEU B 1 30 ? 12.719 10.367 7.266 1 98.38 30 LEU B CA 1
ATOM 1411 C C . LEU B 1 30 ? 13.891 9.898 8.117 1 98.38 30 LEU B C 1
ATOM 1413 O O . LEU B 1 30 ? 14.906 10.594 8.211 1 98.38 30 LEU B O 1
ATOM 1417 N N . ALA B 1 31 ? 13.742 8.75 8.68 1 97.44 31 ALA B N 1
ATOM 1418 C CA . ALA B 1 31 ? 14.797 8.188 9.516 1 97.44 31 ALA B CA 1
ATOM 1419 C C . ALA B 1 31 ? 16.078 7.973 8.703 1 97.44 31 ALA B C 1
ATOM 1421 O O . ALA B 1 31 ? 17.188 8.07 9.242 1 97.44 31 ALA B O 1
ATOM 1422 N N . ALA B 1 32 ? 15.922 7.73 7.504 1 97.06 32 ALA B N 1
ATOM 1423 C CA . ALA B 1 32 ? 17.062 7.5 6.621 1 97.06 32 ALA B CA 1
ATOM 1424 C C . ALA B 1 32 ? 17.625 8.812 6.09 1 97.06 32 ALA B C 1
ATOM 1426 O O . ALA B 1 32 ? 18.531 8.82 5.262 1 97.06 32 ALA B O 1
ATOM 1427 N N . GLY B 1 33 ? 16.984 9.945 6.414 1 97.06 33 GLY B N 1
ATOM 1428 C CA . GLY B 1 33 ? 17.5 11.258 6.055 1 97.06 33 GLY B CA 1
ATOM 1429 C C . GLY B 1 33 ? 16.875 11.82 4.801 1 97.06 33 GLY B C 1
ATOM 1430 O O . GLY B 1 33 ? 17.391 12.781 4.219 1 97.06 33 GLY B O 1
ATOM 1431 N N . TRP B 1 34 ? 15.773 11.156 4.301 1 97.94 34 TRP B N 1
ATOM 1432 C CA . TRP B 1 34 ? 15.078 11.656 3.117 1 97.94 34 TRP B CA 1
ATOM 1433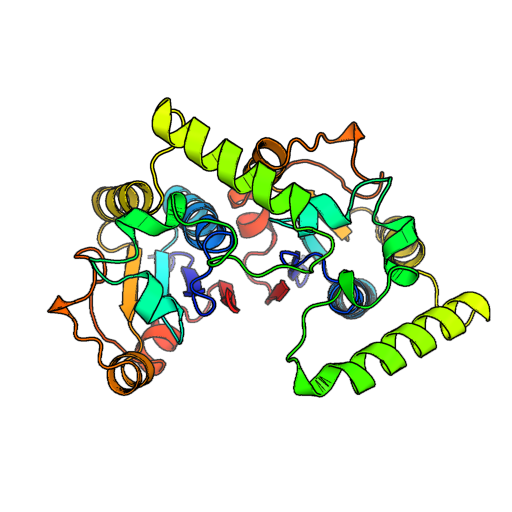 C C . TRP B 1 34 ? 14.156 12.82 3.475 1 97.94 34 TRP B C 1
ATOM 1435 O O . TRP B 1 34 ? 13.805 13 4.641 1 97.94 34 TRP B O 1
ATOM 1445 N N . GLU B 1 35 ? 13.773 13.586 2.449 1 98.25 35 GLU B N 1
ATOM 1446 C CA . GLU B 1 35 ? 12.625 14.477 2.559 1 98.25 35 GLU B CA 1
ATOM 1447 C C . GLU B 1 35 ? 11.336 13.766 2.156 1 98.25 35 GLU B C 1
ATOM 1449 O O . GLU B 1 35 ? 11.32 12.984 1.2 1 98.25 35 GLU B O 1
ATOM 1454 N N . VAL B 1 36 ? 10.32 14.031 2.914 1 98.75 36 VAL B N 1
ATOM 1455 C CA . VAL B 1 36 ? 9.031 13.414 2.639 1 98.75 36 VAL B CA 1
ATOM 1456 C C . VAL B 1 36 ? 7.969 14.5 2.447 1 98.75 36 VAL B C 1
ATOM 1458 O O . VAL B 1 36 ? 7.801 15.367 3.303 1 98.75 36 VAL B O 1
ATOM 1461 N N . ILE B 1 37 ? 7.316 14.453 1.334 1 98.81 37 ILE B N 1
ATOM 1462 C CA . ILE B 1 37 ? 6.18 15.328 1.06 1 98.81 37 ILE B CA 1
ATOM 1463 C C . ILE B 1 37 ? 4.906 14.492 0.95 1 98.81 37 ILE B C 1
ATOM 1465 O O . ILE B 1 37 ? 4.805 13.609 0.096 1 98.81 37 ILE B O 1
ATOM 1469 N N . LEU B 1 38 ? 4.004 14.75 1.836 1 98.81 38 LEU B N 1
ATOM 1470 C CA . LEU B 1 38 ? 2.697 14.109 1.842 1 98.81 38 LEU B CA 1
ATOM 1471 C C . LEU B 1 38 ? 1.634 15.031 1.253 1 98.81 38 LEU B C 1
ATOM 1473 O O . LEU B 1 38 ? 1.451 16.156 1.725 1 98.81 38 LEU B O 1
ATOM 1477 N N . HIS B 1 39 ? 1.03 14.586 0.231 1 98.88 39 HIS B N 1
ATOM 1478 C CA . HIS B 1 39 ? -0.069 15.312 -0.389 1 98.88 39 HIS B CA 1
ATOM 1479 C C . HIS B 1 39 ? -1.405 14.625 -0.122 1 98.88 39 HIS B C 1
ATOM 1481 O O . HIS B 1 39 ? -1.627 13.5 -0.563 1 98.88 39 HIS B O 1
ATOM 1487 N N . LEU B 1 40 ? -2.236 15.281 0.651 1 98.81 40 LEU B N 1
ATOM 1488 C CA . LEU B 1 40 ? -3.578 14.781 0.934 1 98.81 40 LEU B CA 1
ATOM 1489 C C . LEU B 1 40 ? -4.539 15.141 -0.195 1 98.81 40 LEU B C 1
ATOM 1491 O O . LEU B 1 40 ? -4.734 16.328 -0.499 1 98.81 40 LEU B O 1
ATOM 1495 N N . VAL B 1 41 ? -5.074 14.109 -0.804 1 97.81 41 VAL B N 1
ATOM 1496 C CA . VAL B 1 41 ? -5.996 14.32 -1.911 1 97.81 41 VAL B CA 1
ATOM 1497 C C . VAL B 1 41 ? -7.25 13.477 -1.711 1 97.81 41 VAL B C 1
ATOM 1499 O O . VAL B 1 41 ? -7.25 12.531 -0.914 1 97.81 41 VAL B O 1
ATOM 1502 N N . ASN B 1 42 ? -8.406 13.859 -2.34 1 96.94 42 ASN B N 1
ATOM 1503 C CA . ASN B 1 42 ? -9.664 13.117 -2.215 1 96.94 42 ASN B CA 1
ATOM 1504 C C . ASN B 1 42 ? -10.016 12.859 -0.754 1 96.94 42 ASN B C 1
ATOM 1506 O O . ASN B 1 42 ? -10.055 13.789 0.055 1 96.94 42 ASN B O 1
ATOM 1510 N N . GLU B 1 43 ? -10.328 11.594 -0.377 1 97.19 43 GLU B N 1
ATOM 1511 C CA . GLU B 1 43 ? -10.75 11.273 0.983 1 97.19 43 GLU B CA 1
ATOM 1512 C C . GLU B 1 43 ? -9.602 11.461 1.974 1 97.19 43 GLU B C 1
ATOM 1514 O O . GLU B 1 43 ? -9.828 11.547 3.184 1 97.19 43 GLU B O 1
ATOM 1519 N N . GLY B 1 44 ? -8.391 11.523 1.448 1 98.19 44 GLY B N 1
ATOM 1520 C CA . GLY B 1 44 ? -7.266 11.828 2.314 1 98.19 44 GLY B CA 1
ATOM 1521 C C . GLY B 1 44 ? -7.391 13.18 3.004 1 98.19 44 GLY B C 1
ATOM 1522 O O . GLY B 1 44 ? -6.957 13.336 4.148 1 98.19 44 GLY B O 1
ATOM 1523 N N . VAL B 1 45 ? -7.965 14.133 2.332 1 98.31 45 VAL B N 1
ATOM 1524 C CA . VAL B 1 45 ? -8.203 15.445 2.93 1 98.31 45 VAL B CA 1
ATOM 1525 C C . VAL B 1 45 ? -9.156 15.305 4.117 1 98.31 45 VAL B C 1
ATOM 1527 O O . VAL B 1 45 ? -8.906 15.867 5.188 1 98.31 45 VAL B O 1
ATOM 1530 N N . VAL B 1 46 ? -10.211 14.469 3.957 1 97.75 46 VAL B N 1
ATOM 1531 C CA . VAL B 1 46 ? -11.203 14.266 5.004 1 97.75 46 VAL B CA 1
ATOM 1532 C C . VAL B 1 46 ? -10.562 13.523 6.18 1 97.75 46 VAL B C 1
ATOM 1534 O O . VAL B 1 46 ? -10.797 13.875 7.34 1 97.75 46 VAL B O 1
ATOM 1537 N N . ALA B 1 47 ? -9.703 12.594 5.891 1 97.75 47 ALA B N 1
ATOM 1538 C CA . ALA B 1 47 ? -9.07 11.766 6.914 1 97.75 47 ALA B CA 1
ATOM 1539 C C . ALA B 1 47 ? -8.211 12.609 7.848 1 97.75 47 ALA B C 1
ATOM 1541 O O . ALA B 1 47 ? -8.008 12.258 9.008 1 97.75 47 ALA B O 1
ATOM 1542 N N . PHE B 1 48 ? -7.707 13.773 7.41 1 98.56 48 PHE B N 1
ATOM 1543 C CA . PHE B 1 48 ? -6.785 14.57 8.211 1 98.56 48 PHE B CA 1
ATOM 1544 C C . PHE B 1 48 ? -7.508 15.734 8.875 1 98.56 48 PHE B C 1
ATOM 1546 O O . PHE B 1 48 ? -6.871 16.672 9.367 1 98.56 48 PHE B O 1
ATOM 1553 N N . ARG B 1 49 ? -8.781 15.711 8.844 1 98.31 49 ARG B N 1
ATOM 1554 C CA . ARG B 1 49 ? -9.531 16.672 9.648 1 98.31 49 ARG B CA 1
ATOM 1555 C C . ARG B 1 49 ? -9.289 16.453 11.133 1 98.31 49 ARG B C 1
ATOM 1557 O O . ARG B 1 49 ? -9.062 15.32 11.57 1 98.31 49 ARG B O 1
ATOM 1564 N N . LYS B 1 50 ? -9.461 17.516 11.992 1 97.69 50 LYS B N 1
ATOM 1565 C CA . LYS B 1 50 ? -9.242 17.5 13.438 1 97.69 50 LYS B CA 1
ATOM 1566 C C . LYS B 1 50 ? -10.219 16.547 14.125 1 97.69 50 LYS B C 1
ATOM 1568 O O . LYS B 1 50 ? -9.898 15.969 15.164 1 97.69 50 LYS B O 1
ATOM 1573 N N . ASP B 1 51 ? -11.367 16.344 13.57 1 96.44 51 ASP B N 1
ATOM 1574 C CA . ASP B 1 51 ? -12.398 15.523 14.211 1 96.44 51 ASP B CA 1
ATOM 1575 C C . ASP B 1 51 ? -12.352 14.086 13.68 1 96.44 51 ASP B C 1
ATOM 1577 O O . ASP B 1 51 ? -13.109 13.227 14.141 1 96.44 51 ASP B O 1
ATOM 1581 N N . VAL B 1 52 ? -11.477 13.734 12.734 1 96.06 52 VAL B N 1
ATOM 1582 C CA . VAL B 1 52 ? -11.445 12.406 12.117 1 96.06 52 VAL B CA 1
ATOM 1583 C C . VAL B 1 52 ? -10.133 11.711 12.445 1 96.06 52 VAL B C 1
ATOM 1585 O O . VAL B 1 52 ? -10.125 10.625 13.031 1 96.06 52 VAL B O 1
ATOM 1588 N N . LEU B 1 53 ? -8.977 12.359 12.227 1 96.44 53 LEU B N 1
ATOM 1589 C CA . LEU B 1 53 ? -7.668 11.719 12.273 1 96.44 53 LEU B CA 1
ATOM 1590 C C . LEU B 1 53 ? -7.406 11.117 13.656 1 96.44 53 LEU B C 1
ATOM 1592 O O . LEU B 1 53 ? -6.969 9.977 13.766 1 96.44 53 LEU B O 1
ATOM 1596 N N . PRO B 1 54 ? -7.719 11.781 14.75 1 93.31 54 PRO B N 1
ATOM 1597 C CA . PRO B 1 54 ? -7.43 11.211 16.078 1 93.31 54 PRO B CA 1
ATOM 1598 C C . PRO B 1 54 ? -8.25 9.961 16.375 1 93.31 54 PRO B C 1
ATOM 1600 O O . PRO B 1 54 ? -7.898 9.18 17.25 1 93.31 54 PRO B O 1
ATOM 1603 N N . LYS B 1 55 ? -9.344 9.781 15.555 1 89.94 55 LYS B N 1
ATOM 1604 C CA . LYS B 1 55 ? -10.227 8.648 15.789 1 89.94 55 LYS B CA 1
ATOM 1605 C C . LYS B 1 55 ? -10.008 7.555 14.75 1 89.94 55 LYS B C 1
ATOM 1607 O O . LYS B 1 55 ? -10.648 6.504 14.797 1 89.94 55 LYS B O 1
ATOM 1612 N N . LEU B 1 56 ? -9.133 7.746 13.844 1 89.94 56 LEU B N 1
ATOM 1613 C CA . LEU B 1 56 ? -9 6.875 12.68 1 89.94 56 LEU B CA 1
ATOM 1614 C C . LEU B 1 56 ? -8.602 5.465 13.094 1 89.94 56 LEU B C 1
ATOM 1616 O O . LEU B 1 56 ? -9.008 4.488 12.461 1 89.94 56 LEU B O 1
ATOM 1620 N N . ASN B 1 57 ? -7.918 5.289 14.211 1 84.06 57 ASN B N 1
ATOM 1621 C CA . ASN B 1 57 ? -7.492 3.975 14.688 1 84.06 57 ASN B CA 1
ATOM 1622 C C . ASN B 1 57 ? -8.625 3.24 15.398 1 84.06 57 ASN B C 1
ATOM 1624 O O . ASN B 1 57 ? -8.547 2.029 15.617 1 84.06 57 ASN B O 1
ATOM 1628 N N . THR B 1 58 ? -9.562 3.99 15.844 1 82.56 58 THR B N 1
ATOM 1629 C CA . THR B 1 58 ? -10.602 3.377 16.656 1 82.56 58 THR B CA 1
ATOM 1630 C C . THR B 1 58 ? -11.867 3.139 15.844 1 82.56 58 THR B C 1
ATOM 1632 O O . THR B 1 58 ? -12.797 2.471 16.297 1 82.56 58 THR B O 1
ATOM 1635 N N . LEU B 1 59 ? -11.773 3.805 14.695 1 82.31 59 LEU B N 1
ATOM 1636 C CA . LEU B 1 59 ? -12.922 3.553 13.828 1 82.31 59 LEU B CA 1
ATOM 1637 C C . LEU B 1 59 ? -12.852 2.154 13.227 1 82.31 59 LEU B C 1
ATOM 1639 O O . LEU B 1 59 ? -11.766 1.606 13.039 1 82.31 59 LEU B O 1
ATOM 1643 N N . GLY B 1 60 ? -13.992 1.515 13.039 1 87.75 60 GLY B N 1
ATOM 1644 C CA . GLY B 1 60 ? -14.078 0.105 12.695 1 87.75 60 GLY B CA 1
ATOM 1645 C C . GLY B 1 60 ? -14.008 -0.149 11.195 1 87.75 60 GLY B C 1
ATOM 1646 O O . GLY B 1 60 ? -13.336 0.585 10.469 1 87.75 60 GLY B O 1
ATOM 1647 N N . LEU B 1 61 ? -14.5 -1.235 10.734 1 89.94 61 LEU B N 1
ATOM 1648 C CA . LEU B 1 61 ? -14.414 -1.779 9.383 1 89.94 61 LEU B CA 1
ATOM 1649 C C . LEU B 1 61 ? -14.977 -0.795 8.359 1 89.94 61 LEU B C 1
ATOM 1651 O O . LEU B 1 61 ? -14.609 -0.839 7.184 1 89.94 61 LEU B O 1
ATOM 1655 N N . GLU B 1 62 ? -15.781 0.142 8.844 1 91.81 62 GLU B N 1
ATOM 1656 C CA . GLU B 1 62 ? -16.438 1.079 7.93 1 91.81 62 GLU B CA 1
ATOM 1657 C C . GLU B 1 62 ? -15.438 2.088 7.367 1 91.81 62 GLU B C 1
ATOM 1659 O O . GLU B 1 62 ? -15.711 2.744 6.359 1 91.81 62 GLU B O 1
ATOM 1664 N N . MET B 1 63 ? -14.227 2.186 7.953 1 93 63 MET B N 1
ATOM 1665 C CA . MET B 1 63 ? -13.203 3.129 7.512 1 93 63 MET B CA 1
ATOM 1666 C C . MET B 1 63 ? -12.125 2.42 6.707 1 93 63 MET B C 1
ATOM 1668 O O . MET B 1 63 ? -11.055 2.98 6.469 1 93 63 MET B O 1
ATOM 1672 N N . THR B 1 64 ? -12.367 1.161 6.336 1 95 64 THR B N 1
ATOM 1673 C CA . THR B 1 64 ? -11.352 0.372 5.641 1 95 64 THR B CA 1
ATOM 1674 C C . THR B 1 64 ? -11.75 0.147 4.184 1 95 64 THR B C 1
ATOM 1676 O O . THR B 1 64 ? -12.914 0.316 3.818 1 95 64 THR B O 1
ATOM 1679 N N . ILE B 1 65 ? -10.797 -0.102 3.381 1 94.19 65 ILE B N 1
ATOM 1680 C CA . ILE B 1 65 ? -10.977 -0.585 2.016 1 94.19 65 ILE B CA 1
ATOM 1681 C C . ILE B 1 65 ? -10.32 -1.957 1.865 1 94.19 65 ILE B C 1
ATOM 1683 O O . ILE B 1 65 ? -9.141 -2.123 2.164 1 94.19 65 ILE B O 1
ATOM 1687 N N . LYS B 1 66 ? -11.086 -2.914 1.434 1 94.31 66 LYS B N 1
ATOM 1688 C CA . LYS B 1 66 ? -10.609 -4.293 1.325 1 94.31 66 LYS B CA 1
ATOM 1689 C C . LYS B 1 66 ? -11.57 -5.141 0.497 1 94.31 66 LYS B C 1
ATOM 1691 O O . LYS B 1 66 ? -12.773 -4.855 0.444 1 94.31 66 LYS B O 1
ATOM 1696 N N . PRO B 1 67 ? -11.109 -6.184 -0.092 1 94.62 67 PRO B N 1
ATOM 1697 C CA . PRO B 1 67 ? -12.047 -7.211 -0.533 1 94.62 67 PRO B CA 1
ATOM 1698 C C . PRO B 1 67 ? -12.859 -7.801 0.62 1 94.62 67 PRO B C 1
ATOM 1700 O O . PRO B 1 67 ? -12.352 -7.922 1.738 1 94.62 67 PRO B O 1
ATOM 1703 N N . GLU B 1 68 ? -14.078 -8.188 0.289 1 93.88 68 GLU B N 1
ATOM 1704 C CA . GLU B 1 68 ? -14.969 -8.742 1.306 1 93.88 68 GLU B CA 1
ATOM 1705 C C . GLU B 1 68 ? -14.352 -9.984 1.955 1 93.88 68 GLU B C 1
ATOM 1707 O O . GLU B 1 68 ? -14.492 -10.188 3.162 1 93.88 68 GLU B O 1
ATOM 1712 N N . PHE B 1 69 ? -13.594 -10.695 1.266 1 94.31 69 PHE B N 1
ATOM 1713 C CA . PHE B 1 69 ? -12.977 -11.93 1.749 1 94.31 69 PHE B CA 1
ATOM 1714 C C . PHE B 1 69 ? -12.062 -11.648 2.934 1 94.31 69 PHE B C 1
ATOM 1716 O O . PHE B 1 69 ? -11.945 -12.469 3.846 1 94.31 69 PHE B O 1
ATOM 1723 N N . TYR B 1 70 ? -11.508 -10.508 3 1 95.62 70 TYR B N 1
ATOM 1724 C CA . TYR B 1 70 ? -10.477 -10.203 3.994 1 95.62 70 TYR B CA 1
ATOM 1725 C C . TYR B 1 70 ? -11.094 -9.578 5.242 1 95.62 70 TYR B C 1
ATOM 1727 O O . TYR B 1 70 ? -10.375 -9.195 6.164 1 95.62 70 TYR B O 1
ATOM 1735 N N . THR B 1 71 ? -12.398 -9.547 5.359 1 95.62 71 THR B N 1
ATOM 1736 C CA . THR B 1 71 ? -13.062 -8.859 6.465 1 95.62 71 THR B CA 1
ATOM 1737 C C . THR B 1 71 ? -12.586 -9.406 7.805 1 95.62 71 THR B C 1
ATOM 1739 O O . THR B 1 71 ? -12.172 -8.641 8.68 1 95.62 71 THR B O 1
ATOM 1742 N N . PRO B 1 72 ? -12.469 -10.766 7.977 1 95.69 72 PRO B N 1
ATOM 1743 C CA . PRO B 1 72 ? -12 -11.242 9.281 1 95.69 72 PRO B CA 1
ATOM 1744 C C . PRO B 1 72 ? -10.539 -10.898 9.539 1 95.69 72 PRO B C 1
ATOM 1746 O O . PRO B 1 72 ? -10.156 -10.656 10.688 1 95.69 72 PRO B O 1
ATOM 1749 N N . TYR B 1 73 ? -9.766 -10.859 8.555 1 95.38 73 TYR B N 1
ATOM 1750 C CA . TYR B 1 73 ? -8.352 -10.523 8.703 1 95.38 73 TYR B CA 1
ATOM 1751 C C . TYR B 1 73 ? -8.172 -9.047 9.039 1 95.38 73 TYR B C 1
ATOM 1753 O O . TYR B 1 73 ? -7.387 -8.703 9.922 1 95.38 73 TYR B O 1
ATOM 1761 N N . THR B 1 74 ? -8.938 -8.234 8.344 1 95.38 74 THR B N 1
ATOM 1762 C CA . THR B 1 74 ? -8.844 -6.801 8.57 1 95.38 74 THR B CA 1
ATOM 1763 C C . THR B 1 74 ? -9.367 -6.441 9.961 1 95.38 74 THR B C 1
ATOM 1765 O O . THR B 1 74 ? -8.82 -5.562 10.625 1 95.38 74 THR B O 1
ATOM 1768 N N . ASP B 1 75 ? -10.422 -7.156 10.359 1 95.06 75 ASP B N 1
ATOM 1769 C CA . ASP B 1 75 ? -10.93 -6.949 11.711 1 95.06 75 ASP B CA 1
ATOM 1770 C C . ASP B 1 75 ? -9.859 -7.281 12.758 1 95.06 75 ASP B C 1
ATOM 1772 O O . ASP B 1 75 ? -9.68 -6.535 13.719 1 95.06 75 ASP B O 1
ATOM 1776 N N . GLN B 1 76 ? -9.219 -8.352 12.547 1 95.06 76 GLN B N 1
ATOM 1777 C CA . GLN B 1 76 ? -8.133 -8.75 13.43 1 95.06 76 GLN B CA 1
ATOM 1778 C C . GLN B 1 76 ? -7.016 -7.707 13.43 1 95.06 76 GLN B C 1
ATOM 1780 O O . GLN B 1 76 ? -6.473 -7.371 14.484 1 95.06 76 GLN B O 1
ATOM 1785 N N . PHE B 1 77 ? -6.633 -7.262 12.273 1 94.81 77 PHE B N 1
ATOM 1786 C CA . PHE B 1 77 ? -5.625 -6.215 12.133 1 94.81 77 PHE B CA 1
ATOM 1787 C C . PHE B 1 77 ? -5.992 -4.992 12.969 1 94.81 77 PHE B C 1
ATOM 1789 O O . PHE B 1 77 ? -5.18 -4.504 13.75 1 94.81 77 PHE B O 1
ATOM 1796 N N . LEU B 1 78 ? -7.25 -4.539 12.852 1 93.5 78 LEU B N 1
ATOM 1797 C CA . LEU B 1 78 ? -7.707 -3.344 13.555 1 93.5 78 LEU B CA 1
ATOM 1798 C C . LEU B 1 78 ? -7.68 -3.557 15.062 1 93.5 78 LEU B C 1
ATOM 1800 O O . LEU B 1 78 ? -7.262 -2.672 15.812 1 93.5 78 LEU B O 1
ATOM 1804 N N . LYS B 1 79 ? -8.102 -4.703 15.492 1 94.38 79 LYS B N 1
ATOM 1805 C CA . LYS B 1 79 ? -8.094 -5.023 16.922 1 94.38 79 LYS B CA 1
ATOM 1806 C C . LYS B 1 79 ? -6.672 -5.051 17.469 1 94.38 79 LYS B C 1
ATOM 1808 O O . LYS B 1 79 ? -6.418 -4.535 18.562 1 94.38 79 LYS B O 1
ATOM 1813 N N . ASN B 1 80 ? -5.797 -5.629 16.734 1 95.12 80 ASN B N 1
ATOM 1814 C CA . ASN B 1 80 ? -4.406 -5.699 17.172 1 95.12 80 ASN B CA 1
ATOM 1815 C C . ASN B 1 80 ? -3.768 -4.312 17.234 1 95.12 80 ASN B C 1
ATOM 1817 O O . ASN B 1 80 ? -3.002 -4.016 18.141 1 95.12 80 ASN B O 1
ATOM 1821 N N . VAL B 1 81 ? -4.059 -3.477 16.25 1 93 81 VAL B N 1
ATOM 1822 C CA . VAL B 1 81 ? -3.568 -2.102 16.25 1 93 81 VAL B CA 1
ATOM 1823 C C . VAL B 1 81 ? -4.109 -1.368 17.484 1 93 81 VAL B C 1
ATOM 1825 O O . VAL B 1 81 ? -3.357 -0.709 18.203 1 93 81 VAL B O 1
ATOM 1828 N N . GLU B 1 82 ? -5.383 -1.506 17.672 1 92.94 82 GLU B N 1
ATOM 1829 C CA . GLU B 1 82 ? -6.016 -0.864 18.828 1 92.94 82 GLU B CA 1
ATOM 1830 C C . GLU B 1 82 ? -5.375 -1.319 20.141 1 92.94 82 GLU B C 1
ATOM 1832 O O . GLU B 1 82 ? -5.078 -0.498 21 1 92.94 82 GLU B O 1
ATOM 1837 N N . ASN B 1 83 ? -5.176 -2.58 20.234 1 94.75 83 ASN B N 1
ATOM 1838 C CA . ASN B 1 83 ? -4.566 -3.129 21.453 1 94.75 83 ASN B CA 1
ATOM 1839 C C . ASN B 1 83 ? -3.137 -2.627 21.625 1 94.75 83 ASN B C 1
ATOM 1841 O O . ASN B 1 83 ? -2.727 -2.312 22.75 1 94.75 83 ASN B O 1
ATOM 1845 N N . ALA B 1 84 ? -2.404 -2.588 20.578 1 94.06 84 ALA B N 1
ATOM 1846 C CA . ALA B 1 84 ? -1.028 -2.104 20.625 1 94.06 84 ALA B CA 1
ATOM 1847 C C . ALA B 1 84 ? -0.978 -0.647 21.078 1 94.06 84 ALA B C 1
ATOM 1849 O O . ALA B 1 84 ? -0.096 -0.261 21.859 1 94.06 84 ALA B O 1
ATOM 1850 N N . VAL B 1 85 ? -1.889 0.136 20.656 1 92.75 85 VAL B N 1
ATOM 1851 C CA . VAL B 1 85 ? -1.955 1.543 21.047 1 92.75 85 VAL B CA 1
ATOM 1852 C C . VAL B 1 85 ? -2.354 1.659 22.516 1 92.75 85 VAL B C 1
ATOM 1854 O O . VAL B 1 85 ? -1.717 2.385 23.281 1 92.75 85 VAL B O 1
ATOM 1857 N N . LYS B 1 86 ? -3.33 0.929 22.906 1 93.88 86 LYS B N 1
ATOM 1858 C CA . LYS B 1 86 ? -3.826 0.959 24.281 1 93.88 86 LYS B CA 1
ATOM 1859 C C . LYS B 1 86 ? -2.738 0.541 25.266 1 93.88 86 LYS B C 1
ATOM 1861 O O . LYS B 1 86 ? -2.643 1.094 26.359 1 93.88 86 LYS B O 1
ATOM 1866 N N . ASN B 1 87 ? -1.899 -0.357 24.812 1 95.56 87 ASN B N 1
ATOM 1867 C CA . ASN B 1 87 ? -0.876 -0.887 25.703 1 95.56 87 ASN B CA 1
ATOM 1868 C C . ASN B 1 87 ? 0.433 -0.113 25.578 1 95.56 87 ASN B C 1
ATOM 1870 O O . ASN B 1 87 ? 1.434 -0.472 26.203 1 95.56 87 ASN B O 1
ATOM 1874 N N . GLY B 1 88 ? 0.457 0.875 24.703 1 92.88 88 GLY B N 1
ATOM 1875 C CA . GLY B 1 88 ? 1.583 1.788 24.578 1 92.88 88 GLY B CA 1
ATOM 1876 C C . GLY B 1 88 ? 2.693 1.258 23.703 1 92.88 88 GLY B C 1
ATOM 1877 O O . GLY B 1 88 ? 3.791 1.816 23.672 1 92.88 88 GLY B O 1
ATOM 1878 N N . GLN B 1 89 ? 2.42 0.16 22.953 1 92.19 89 GLN B N 1
ATOM 1879 C CA . GLN B 1 89 ? 3.418 -0.421 22.062 1 92.19 89 GLN B CA 1
ATOM 1880 C C . GLN B 1 89 ? 3.506 0.36 20.75 1 92.19 89 GLN B C 1
ATOM 1882 O O . GLN B 1 89 ? 4.531 0.323 20.078 1 92.19 89 GLN B O 1
ATOM 1887 N N . LEU B 1 90 ? 2.469 0.968 20.406 1 91.81 90 LEU B N 1
ATOM 1888 C CA . LEU B 1 90 ? 2.359 1.769 19.188 1 91.81 90 LEU B CA 1
ATOM 1889 C C . LEU B 1 90 ? 1.618 3.072 19.469 1 91.81 90 LEU B C 1
ATOM 1891 O O . LEU B 1 90 ? 0.618 3.084 20.188 1 91.81 90 LEU B O 1
ATOM 1895 N N . LYS B 1 91 ? 2.141 4.102 19 1 93.12 91 LYS B N 1
ATOM 1896 C CA . LYS B 1 91 ? 1.368 5.34 19 1 93.12 91 LYS B CA 1
ATOM 1897 C C . LYS B 1 91 ? 0.227 5.285 17.984 1 93.12 91 LYS B C 1
ATOM 1899 O O . LYS B 1 91 ? 0.354 4.656 16.938 1 93.12 91 LYS B O 1
ATOM 1904 N N . ASP B 1 92 ? -0.832 5.953 18.391 1 94.06 92 ASP B N 1
ATOM 1905 C CA . ASP B 1 92 ? -1.847 6.098 17.344 1 94.06 92 ASP B CA 1
ATOM 1906 C C . ASP B 1 92 ? -1.305 6.887 16.156 1 94.06 92 ASP B C 1
ATOM 1908 O O . ASP B 1 92 ? -0.306 7.598 16.281 1 94.06 92 ASP B O 1
ATOM 1912 N N . TRP B 1 93 ? -1.981 6.785 15.023 1 94.19 93 TRP B N 1
ATOM 1913 C CA . TRP B 1 93 ? -1.431 7.301 13.773 1 94.19 93 TRP B CA 1
ATOM 1914 C C . TRP B 1 93 ? -1.25 8.812 13.844 1 94.19 93 TRP B C 1
ATOM 1916 O O . TRP B 1 93 ? -0.244 9.344 13.367 1 94.19 93 TRP B O 1
ATOM 1926 N N . TYR B 1 94 ? -2.23 9.516 14.422 1 95.69 94 TYR B N 1
ATOM 1927 C CA . TYR B 1 94 ? -2.1 10.961 14.57 1 95.69 94 TYR B CA 1
ATOM 1928 C C . TYR B 1 94 ? -0.889 11.32 15.422 1 95.69 94 TYR B C 1
ATOM 1930 O O . TYR B 1 94 ? -0.061 12.141 15.023 1 95.69 94 TYR B O 1
ATOM 1938 N N . SER B 1 95 ? -0.775 10.68 16.578 1 96.5 95 SER B N 1
ATOM 1939 C CA . SER B 1 95 ? 0.344 10.93 17.469 1 96.5 95 SER B CA 1
ATOM 1940 C C . SER B 1 95 ? 1.673 10.562 16.828 1 96.5 95 SER B C 1
ATOM 1942 O O . SER B 1 95 ? 2.678 11.25 17.016 1 96.5 95 SER B O 1
ATOM 1944 N N . PHE B 1 96 ? 1.684 9.492 16.094 1 97.06 96 PHE B N 1
ATOM 1945 C CA . PHE B 1 96 ? 2.889 9.07 15.391 1 97.06 96 PHE B CA 1
ATOM 1946 C C . PHE B 1 96 ? 3.316 10.117 14.367 1 97.06 96 PHE B C 1
ATOM 1948 O O . PHE B 1 96 ? 4.48 10.523 14.344 1 97.06 96 PHE B O 1
ATOM 1955 N N . LEU B 1 97 ? 2.377 10.609 13.57 1 98 97 LEU B N 1
ATOM 1956 C CA . LEU B 1 97 ? 2.66 11.609 12.555 1 98 97 LEU B CA 1
ATOM 1957 C C . LEU B 1 97 ? 3.076 12.93 13.188 1 98 97 LEU B C 1
ATOM 1959 O O . LEU B 1 97 ? 3.957 13.625 12.672 1 98 97 LEU B O 1
ATOM 1963 N N . LYS B 1 98 ? 2.459 13.258 14.281 1 97.56 98 LYS B N 1
ATOM 1964 C CA . LYS B 1 98 ? 2.84 14.445 15.031 1 97.56 98 LYS B CA 1
ATOM 1965 C C . LYS B 1 98 ? 4.285 14.352 15.516 1 97.56 98 LYS B C 1
ATOM 1967 O O . LYS B 1 98 ? 5.039 15.328 15.43 1 97.56 98 LYS B O 1
ATOM 1972 N N . GLN B 1 99 ? 4.613 13.219 15.992 1 98 99 GLN B N 1
ATOM 1973 C CA . GLN B 1 99 ? 5.988 13.008 16.438 1 98 99 GLN B CA 1
ATOM 1974 C C . GLN B 1 99 ? 6.969 13.148 15.281 1 98 99 GLN B C 1
ATOM 1976 O O . GLN B 1 99 ? 8.031 13.758 15.43 1 98 99 GLN B O 1
ATOM 1981 N N . LEU B 1 100 ? 6.594 12.555 14.164 1 98.31 100 LEU B N 1
ATOM 1982 C CA . LEU B 1 100 ? 7.449 12.711 12.992 1 98.31 100 LEU B CA 1
ATOM 1983 C C . LEU B 1 100 ? 7.629 14.18 12.641 1 98.31 100 LEU B C 1
ATOM 1985 O O . LEU B 1 100 ? 8.742 14.617 12.32 1 98.31 100 LEU B O 1
ATOM 1989 N N . LYS B 1 101 ? 6.539 14.945 12.68 1 98.25 101 LYS B N 1
ATOM 1990 C CA . LYS B 1 101 ? 6.594 16.375 12.398 1 98.25 101 LYS B CA 1
ATOM 1991 C C . LYS B 1 101 ? 7.523 17.094 13.375 1 98.25 101 LYS B C 1
ATOM 1993 O O . LYS B 1 101 ? 8.312 17.953 12.969 1 98.25 101 LYS B O 1
ATOM 1998 N N . MET B 1 102 ? 7.457 16.75 14.633 1 97.75 102 MET B N 1
ATOM 1999 C CA . MET B 1 102 ? 8.289 17.359 15.664 1 97.75 102 MET B CA 1
ATOM 2000 C C . MET B 1 102 ? 9.758 17.016 15.453 1 97.75 102 MET B C 1
ATOM 2002 O O . MET B 1 102 ? 10.633 17.875 15.57 1 97.75 102 MET B O 1
ATOM 2006 N N . ASP B 1 103 ? 10.023 15.82 15.109 1 98.31 103 ASP B N 1
ATOM 2007 C CA . ASP B 1 103 ? 11.391 15.312 15.016 1 98.31 103 ASP B CA 1
ATOM 2008 C C . ASP B 1 103 ? 12.07 15.797 13.742 1 98.31 103 ASP B C 1
ATOM 2010 O O . ASP B 1 103 ? 13.281 16.062 13.734 1 98.31 103 ASP B O 1
ATOM 2014 N N . TYR B 1 104 ? 11.266 15.945 12.648 1 97.88 104 TYR B N 1
ATOM 2015 C CA . TYR B 1 104 ? 11.93 16.141 11.359 1 97.88 104 TYR B CA 1
ATOM 2016 C C . TYR B 1 104 ? 11.547 17.469 10.75 1 97.88 104 TYR B C 1
ATOM 2018 O O . TYR B 1 104 ? 12.133 17.891 9.75 1 97.88 104 TYR B O 1
ATOM 2026 N N . LYS B 1 105 ? 10.602 18.141 11.258 1 95.94 105 LYS B N 1
ATOM 2027 C CA . LYS B 1 105 ? 10.258 19.531 10.961 1 95.94 105 LYS B CA 1
ATOM 2028 C C . LYS B 1 105 ? 10.141 19.75 9.453 1 95.94 105 LYS B C 1
ATOM 2030 O O . LYS B 1 105 ? 9.359 19.078 8.773 1 95.94 105 LYS B O 1
ATOM 2035 N N . ASP B 1 106 ? 11.164 20.391 8.852 1 96.12 106 ASP B N 1
ATOM 2036 C CA . ASP B 1 106 ? 11.047 20.828 7.465 1 96.12 106 ASP B CA 1
ATOM 2037 C C . ASP B 1 106 ? 11.297 19.672 6.496 1 96.12 106 ASP B C 1
ATOM 2039 O O . ASP B 1 106 ? 10.992 19.781 5.309 1 96.12 106 ASP B O 1
ATOM 2043 N N . SER B 1 107 ? 11.82 18.625 6.992 1 98.12 107 SER B N 1
ATOM 2044 C CA . SER B 1 107 ? 12.047 17.453 6.141 1 98.12 107 SER B CA 1
ATOM 2045 C C . SER B 1 107 ? 10.758 16.672 5.926 1 98.12 107 SER B C 1
ATOM 2047 O O . SER B 1 107 ? 10.695 15.797 5.059 1 98.12 107 SER B O 1
ATOM 2049 N N . PHE B 1 108 ? 9.758 16.906 6.742 1 98.75 108 PHE B N 1
ATOM 2050 C CA . PHE B 1 108 ? 8.438 16.312 6.609 1 98.75 108 PHE B CA 1
ATOM 2051 C C . PHE B 1 108 ? 7.383 17.391 6.355 1 98.75 108 PHE B C 1
ATOM 2053 O O . PHE B 1 108 ? 6.973 18.094 7.281 1 98.75 108 PHE B O 1
ATOM 2060 N N . ARG B 1 109 ? 6.941 17.453 5.105 1 98.75 109 ARG B N 1
ATOM 2061 C CA . ARG B 1 109 ? 5.945 18.469 4.734 1 98.75 109 ARG B CA 1
ATOM 2062 C C . ARG B 1 109 ? 4.633 17.812 4.32 1 98.75 109 ARG B C 1
ATOM 2064 O O . ARG B 1 109 ? 4.633 16.812 3.592 1 98.75 109 ARG B O 1
ATOM 2071 N N . ILE B 1 110 ? 3.541 18.375 4.805 1 98.81 110 ILE B N 1
ATOM 2072 C CA . ILE B 1 110 ? 2.207 17.859 4.531 1 98.81 110 ILE B CA 1
ATOM 2073 C C . ILE B 1 110 ? 1.338 18.953 3.926 1 98.81 110 ILE B C 1
ATOM 2075 O O . ILE B 1 110 ? 1.145 20.016 4.539 1 98.81 110 ILE B O 1
ATOM 2079 N N . TYR B 1 111 ? 0.825 18.688 2.756 1 98.81 111 TYR B N 1
ATOM 2080 C CA . TYR B 1 111 ? -0.053 19.625 2.062 1 98.81 111 TYR B CA 1
ATOM 2081 C C . TYR B 1 111 ? -1.408 18.984 1.774 1 98.81 111 TYR B C 1
ATOM 2083 O O . TYR B 1 111 ? -1.491 17.797 1.484 1 98.81 111 TYR B O 1
ATOM 2091 N N . ALA B 1 112 ? -2.441 19.859 1.813 1 98.81 112 ALA B N 1
ATOM 2092 C CA . ALA B 1 112 ? -3.754 19.438 1.333 1 98.81 112 ALA B CA 1
ATOM 2093 C C . ALA B 1 112 ? -4.035 19.984 -0.059 1 98.81 112 ALA B C 1
ATOM 2095 O O . ALA B 1 112 ? -3.723 21.141 -0.346 1 98.81 112 ALA B O 1
ATOM 2096 N N . CYS B 1 113 ? -4.59 19.188 -0.869 1 98.62 113 CYS B N 1
ATOM 2097 C CA . CYS B 1 113 ? -4.973 19.578 -2.221 1 98.62 113 CYS B CA 1
ATOM 2098 C C . CYS B 1 113 ? -6.051 20.656 -2.188 1 98.62 113 CYS B C 1
ATOM 2100 O O . CYS B 1 113 ? -7.121 20.453 -1.611 1 98.62 113 CYS B O 1
ATOM 2102 N N . PRO B 1 114 ? -5.84 21.734 -2.891 1 98.06 114 PRO B N 1
ATOM 2103 C CA . PRO B 1 114 ? -6.816 22.828 -2.855 1 98.06 114 PRO B CA 1
ATOM 2104 C C . PRO B 1 114 ? -8.148 22.453 -3.506 1 98.06 114 PRO B C 1
ATOM 2106 O O . PRO B 1 114 ? -9.211 22.828 -3.012 1 98.06 114 PRO B O 1
ATOM 2109 N N . VAL B 1 115 ? -8.172 21.766 -4.605 1 97.06 115 VAL B N 1
ATOM 2110 C CA . VAL B 1 115 ? -9.398 21.375 -5.301 1 97.06 115 VAL B CA 1
ATOM 2111 C C . VAL B 1 115 ? -10.227 20.469 -4.402 1 97.06 115 VAL B C 1
ATOM 2113 O O . VAL B 1 115 ? -11.43 20.688 -4.219 1 97.06 115 VAL B O 1
ATOM 2116 N N . ALA B 1 116 ? -9.547 19.438 -3.824 1 96.56 116 ALA B N 1
ATOM 2117 C CA . ALA B 1 116 ? -10.25 18.547 -2.904 1 96.56 116 ALA B CA 1
ATOM 2118 C C . ALA B 1 116 ? -10.789 19.312 -1.701 1 96.56 116 ALA B C 1
ATOM 2120 O O . ALA B 1 116 ? -11.938 19.125 -1.296 1 96.56 116 ALA B O 1
ATOM 2121 N N . SER B 1 117 ? -9.938 20.172 -1.101 1 98.12 117 SER B N 1
ATOM 2122 C CA . SER B 1 117 ? -10.352 20.953 0.053 1 98.12 117 SER B CA 1
ATOM 2123 C C . SER B 1 117 ? -11.594 21.781 -0.258 1 98.12 117 SER B C 1
ATOM 2125 O O . SER B 1 117 ? -12.539 21.812 0.535 1 98.12 117 SER B O 1
ATOM 2127 N N . ALA B 1 118 ? -11.609 22.391 -1.387 1 96.31 118 ALA B N 1
ATOM 2128 C CA . ALA B 1 118 ? -12.766 23.188 -1.787 1 96.31 118 ALA B CA 1
ATOM 2129 C C . ALA B 1 118 ? -14.008 22.328 -1.943 1 96.31 118 ALA B C 1
ATOM 2131 O O . ALA B 1 118 ? -15.078 22.656 -1.425 1 96.31 118 ALA B O 1
ATOM 2132 N N . PHE B 1 119 ? -13.914 21.203 -2.623 1 97.31 119 PHE B N 1
ATOM 2133 C CA . PHE B 1 119 ? -15.07 20.391 -2.971 1 97.31 119 PHE B CA 1
ATOM 2134 C C . PHE B 1 119 ? -15.594 19.656 -1.75 1 97.31 119 PHE B C 1
ATOM 2136 O O . PHE B 1 119 ? -16.797 19.391 -1.646 1 97.31 119 PHE B O 1
ATOM 2143 N N . TYR B 1 120 ? -14.688 19.344 -0.79 1 97.44 120 TYR B N 1
ATOM 2144 C CA . TYR B 1 120 ? -15.109 18.703 0.451 1 97.44 120 TYR B CA 1
ATOM 2145 C C . TYR B 1 120 ? -15.477 19.75 1.504 1 97.44 120 TYR B C 1
ATOM 2147 O O . TYR B 1 120 ? -15.852 19.391 2.625 1 97.44 120 TYR B O 1
ATOM 2155 N N . ASN B 1 121 ? -15.273 21 1.127 1 98.06 121 ASN B N 1
ATOM 2156 C CA . ASN B 1 121 ? -15.555 22.109 2.037 1 98.06 121 ASN B CA 1
ATOM 2157 C C . ASN B 1 121 ? -14.711 22.016 3.307 1 98.06 121 ASN B C 1
ATOM 2159 O O . ASN B 1 121 ? -15.234 22.141 4.414 1 98.06 121 ASN B O 1
ATOM 2163 N N . VAL B 1 122 ? -13.43 21.781 3.146 1 98.31 122 VAL B N 1
ATOM 2164 C CA . VAL B 1 122 ? -12.484 21.703 4.25 1 98.31 122 VAL B CA 1
ATOM 2165 C C . VAL B 1 122 ? -11.516 22.891 4.191 1 98.31 122 VAL B C 1
ATOM 2167 O O . VAL B 1 122 ? -10.891 23.125 3.16 1 98.31 122 VAL B O 1
ATOM 2170 N N . LYS B 1 123 ? -11.406 23.609 5.27 1 98.38 123 LYS B N 1
ATOM 2171 C CA . LYS B 1 123 ? -10.469 24.719 5.406 1 98.38 123 LYS B CA 1
ATOM 2172 C C . LYS B 1 123 ? -9.227 24.297 6.195 1 98.38 123 LYS B C 1
ATOM 2174 O O . LYS B 1 123 ? -9.25 23.266 6.879 1 98.38 123 LYS B O 1
ATOM 2179 N N . LYS B 1 124 ? -8.172 25.125 6.07 1 98.44 124 LYS B N 1
ATOM 2180 C CA . LYS B 1 124 ? -6.938 24.859 6.801 1 98.44 124 LYS B CA 1
ATOM 2181 C C . LYS B 1 124 ? -7.203 24.688 8.297 1 98.44 124 LYS B C 1
ATOM 2183 O O . LYS B 1 124 ? -6.605 23.844 8.953 1 98.44 124 LYS B O 1
ATOM 2188 N N . GLU B 1 125 ? -8.086 25.469 8.844 1 98.38 125 GLU B N 1
ATOM 2189 C CA . GLU B 1 125 ? -8.367 25.469 10.273 1 98.38 125 GLU B CA 1
ATOM 2190 C C . GLU B 1 125 ? -9.086 24.188 10.695 1 98.38 125 GLU B C 1
ATOM 2192 O O . GLU B 1 125 ? -9.164 23.875 11.891 1 98.38 125 GLU B O 1
ATOM 2197 N N . ASP B 1 126 ? -9.711 23.453 9.734 1 98.56 126 ASP B N 1
ATOM 2198 C CA . ASP B 1 126 ? -10.406 22.203 10.016 1 98.56 126 ASP B CA 1
ATOM 2199 C C . ASP B 1 126 ? -9.422 21.031 10.078 1 98.56 126 ASP B C 1
ATOM 2201 O O . ASP B 1 126 ? -9.773 19.953 10.562 1 98.56 126 ASP B O 1
ATOM 2205 N N . LEU B 1 127 ? -8.242 21.203 9.539 1 98.69 1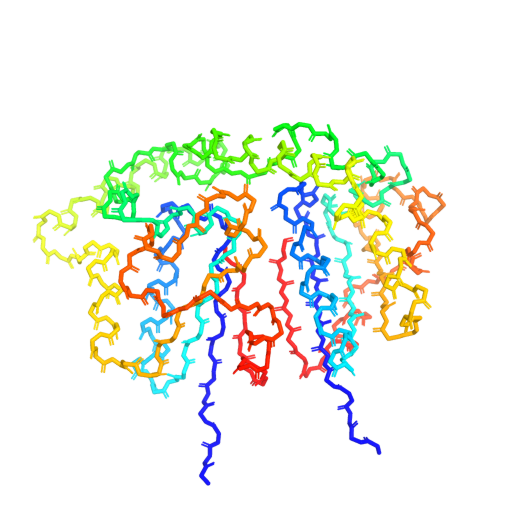27 LEU B N 1
ATOM 2206 C CA . LEU B 1 127 ? -7.238 20.156 9.461 1 98.69 127 LEU B CA 1
ATOM 2207 C C . LEU B 1 127 ? -6.367 20.141 10.711 1 98.69 127 LEU B C 1
ATOM 2209 O O . LEU B 1 127 ? -6.223 21.156 11.383 1 98.69 127 LEU B O 1
ATOM 2213 N N . VAL B 1 128 ? -5.871 18.984 11.039 1 98.06 128 VAL B N 1
ATOM 2214 C CA . VAL B 1 128 ? -4.953 18.875 12.164 1 98.06 128 VAL B CA 1
ATOM 2215 C C . VAL B 1 128 ? -3.752 19.797 11.945 1 98.06 128 VAL B C 1
ATOM 2217 O O . VAL B 1 128 ? -3.4 20.109 10.805 1 98.06 128 VAL B O 1
ATOM 2220 N N . ASP B 1 129 ? -2.953 20.156 12.945 1 97.12 129 ASP B N 1
ATOM 2221 C CA . ASP B 1 129 ? -1.949 21.219 12.938 1 97.12 129 ASP B CA 1
ATOM 2222 C C . ASP B 1 129 ? -0.697 20.781 12.18 1 97.12 129 ASP B C 1
ATOM 2224 O O . ASP B 1 129 ? 0.112 21.609 11.766 1 97.12 129 ASP B O 1
ATOM 2228 N N . ILE B 1 130 ? -0.577 19.484 11.969 1 97.75 130 ILE B N 1
ATOM 2229 C CA . ILE B 1 130 ? 0.636 19 11.32 1 97.75 130 ILE B CA 1
ATOM 2230 C C . ILE B 1 130 ? 0.539 19.219 9.812 1 97.75 130 ILE B C 1
ATOM 2232 O O . ILE B 1 130 ? 1.53 19.078 9.094 1 97.75 130 ILE B O 1
ATOM 2236 N N . VAL B 1 131 ? -0.665 19.531 9.289 1 98.69 131 VAL B N 1
ATOM 2237 C CA . VAL B 1 131 ? -0.788 19.922 7.887 1 98.69 131 VAL B CA 1
ATOM 2238 C C . VAL B 1 131 ? -0.234 21.328 7.691 1 98.69 131 VAL B C 1
ATOM 2240 O O . VAL B 1 131 ? -0.77 22.297 8.242 1 98.69 131 VAL B O 1
ATOM 2243 N N . ASP B 1 132 ? 0.737 21.422 6.91 1 98.5 132 ASP B N 1
ATOM 2244 C CA . ASP B 1 132 ? 1.479 22.672 6.801 1 98.5 132 ASP B CA 1
ATOM 2245 C C . ASP B 1 132 ? 0.677 23.734 6.035 1 98.5 132 ASP B C 1
ATOM 2247 O O . ASP B 1 132 ? 0.704 24.906 6.383 1 98.5 132 ASP B O 1
ATOM 2251 N N . ASP B 1 133 ? 0.067 23.281 4.945 1 98.38 133 ASP B N 1
ATOM 2252 C CA . ASP B 1 133 ? -0.61 24.234 4.078 1 98.38 133 ASP B CA 1
ATOM 2253 C C . ASP B 1 133 ? -1.549 23.531 3.104 1 98.38 133 ASP B C 1
ATOM 2255 O O . ASP B 1 133 ? -1.576 22.297 3.041 1 98.38 133 ASP B O 1
ATOM 2259 N N . ILE B 1 134 ? -2.41 24.375 2.457 1 98.5 134 ILE B N 1
ATOM 2260 C CA . ILE B 1 134 ? -3.146 23.938 1.274 1 98.5 134 ILE B CA 1
ATOM 2261 C C . ILE B 1 134 ? -2.393 24.359 0.014 1 98.5 134 ILE B C 1
ATOM 2263 O O . ILE B 1 134 ? -2.338 25.547 -0.318 1 98.5 134 ILE B O 1
ATOM 2267 N N . LYS B 1 135 ? -1.699 23.391 -0.596 1 98.38 135 LYS B N 1
ATOM 2268 C CA . LYS B 1 135 ? -0.9 23.625 -1.796 1 98.38 135 LYS B CA 1
ATOM 2269 C C . LYS B 1 135 ? -1.224 22.594 -2.875 1 98.38 135 LYS B C 1
ATOM 2271 O O . LYS B 1 135 ? -1.491 21.422 -2.568 1 98.38 135 LYS B O 1
ATOM 2276 N N . GLY B 1 136 ? -1.112 23.016 -4.145 1 96 136 GLY B N 1
ATOM 2277 C CA . GLY B 1 136 ? -1.607 22.234 -5.266 1 96 136 GLY B CA 1
ATOM 2278 C C . GLY B 1 136 ? -0.578 21.266 -5.812 1 96 136 GLY B C 1
ATOM 2279 O O . GLY B 1 136 ? 0.512 21.125 -5.258 1 96 136 GLY B O 1
ATOM 2280 N N . ALA B 1 137 ? -1.064 20.609 -6.922 1 96.88 137 ALA B N 1
ATOM 2281 C CA . ALA B 1 137 ? -0.285 19.562 -7.578 1 96.88 137 ALA B CA 1
ATOM 2282 C C . ALA B 1 137 ? 1.048 20.109 -8.086 1 96.88 137 ALA B C 1
ATOM 2284 O O . ALA B 1 137 ? 2.068 19.422 -8.031 1 96.88 137 ALA B O 1
ATOM 2285 N N . GLU B 1 138 ? 1.082 21.328 -8.578 1 96.06 138 GLU B N 1
ATOM 2286 C CA . GLU B 1 138 ? 2.314 21.922 -9.086 1 96.06 138 GLU B CA 1
ATOM 2287 C C . GLU B 1 138 ? 3.396 21.953 -8.016 1 96.06 138 GLU B C 1
ATOM 2289 O O . GLU B 1 138 ? 4.531 21.547 -8.25 1 96.06 138 GLU B O 1
ATOM 2294 N N . THR B 1 139 ? 3.041 22.438 -6.812 1 96.94 139 THR B N 1
ATOM 2295 C CA . THR B 1 139 ? 3.975 22.516 -5.691 1 96.94 139 THR B CA 1
ATOM 2296 C C . THR B 1 139 ? 4.473 21.109 -5.316 1 96.94 139 THR B C 1
ATOM 2298 O O . THR B 1 139 ? 5.676 20.906 -5.172 1 96.94 139 THR B O 1
ATOM 2301 N N . PHE B 1 140 ? 3.576 20.141 -5.184 1 97.88 140 PHE B N 1
ATOM 2302 C CA . PHE B 1 140 ? 3.93 18.781 -4.836 1 97.88 140 PHE B CA 1
ATOM 2303 C C . PHE B 1 140 ? 4.898 18.188 -5.855 1 97.88 140 PHE B C 1
ATOM 2305 O O . PHE B 1 140 ? 5.957 17.672 -5.488 1 97.88 140 PHE B O 1
ATOM 2312 N N . LEU B 1 141 ? 4.574 18.312 -7.176 1 97.56 141 LEU B N 1
ATOM 2313 C CA . LEU B 1 141 ? 5.363 17.703 -8.242 1 97.56 141 LEU B CA 1
ATOM 2314 C C . LEU B 1 141 ? 6.762 18.312 -8.297 1 97.56 141 LEU B C 1
ATOM 2316 O O . LEU B 1 141 ? 7.75 17.594 -8.461 1 97.56 141 LEU B O 1
ATOM 2320 N N . GLU B 1 142 ? 6.852 19.562 -8.117 1 96.31 142 GLU B N 1
ATOM 2321 C CA . GLU B 1 142 ? 8.156 20.219 -8.109 1 96.31 142 GLU B CA 1
ATOM 2322 C C . GLU B 1 142 ? 9.008 19.75 -6.938 1 96.31 142 GLU B C 1
ATOM 2324 O O . GLU B 1 142 ? 10.203 19.5 -7.094 1 96.31 142 GLU B O 1
ATOM 2329 N N . GLU B 1 143 ? 8.391 19.578 -5.816 1 96.19 143 GLU B N 1
ATOM 2330 C CA . GLU B 1 143 ? 9.141 19.266 -4.602 1 96.19 143 GLU B CA 1
ATOM 2331 C C . GLU B 1 143 ? 9.578 17.797 -4.594 1 96.19 143 GLU B C 1
ATOM 2333 O O . GLU B 1 143 ? 10.617 17.453 -4.016 1 96.19 143 GLU B O 1
ATOM 2338 N N . VAL B 1 144 ? 8.828 16.922 -5.273 1 96.44 144 VAL B N 1
ATOM 2339 C CA . VAL B 1 144 ? 9.156 15.5 -5.195 1 96.44 144 VAL B CA 1
ATOM 2340 C C . VAL B 1 144 ? 9.992 15.102 -6.406 1 96.44 144 VAL B C 1
ATOM 2342 O O . VAL B 1 144 ? 10.43 13.953 -6.508 1 96.44 144 VAL B O 1
ATOM 2345 N N . TYR B 1 145 ? 10.195 16.031 -7.297 1 94.38 145 TYR B N 1
ATOM 2346 C CA . TYR B 1 145 ? 10.859 15.703 -8.555 1 94.38 145 TYR B CA 1
ATOM 2347 C C . TYR B 1 145 ? 12.188 15.008 -8.305 1 94.38 145 TYR B C 1
ATOM 2349 O O . TYR B 1 145 ? 12.977 15.445 -7.457 1 94.38 145 TYR B O 1
ATOM 2357 N N . GLY B 1 146 ? 12.391 13.844 -9.047 1 93.44 146 GLY B N 1
ATOM 2358 C CA . GLY B 1 146 ? 13.617 13.078 -8.898 1 93.44 146 GLY B CA 1
ATOM 2359 C C . GLY B 1 146 ? 13.539 12.031 -7.801 1 93.44 146 GLY B C 1
ATOM 2360 O O . GLY B 1 146 ? 14.484 11.273 -7.59 1 93.44 146 GLY B O 1
ATOM 2361 N N . GLY B 1 147 ? 12.414 12 -7.027 1 95.75 147 GLY B N 1
ATOM 2362 C CA . GLY B 1 147 ? 12.242 11.062 -5.93 1 95.75 147 GLY B CA 1
ATOM 2363 C C . GLY B 1 147 ? 11.297 9.922 -6.266 1 95.75 147 GLY B C 1
ATOM 2364 O O . GLY B 1 147 ? 11.008 9.68 -7.438 1 95.75 147 GLY B O 1
ATOM 2365 N N . VAL B 1 148 ? 10.961 9.188 -5.285 1 95.75 148 VAL B N 1
ATOM 2366 C CA . VAL B 1 148 ? 9.969 8.125 -5.355 1 95.75 148 VAL B CA 1
ATOM 2367 C C . VAL B 1 148 ? 8.594 8.672 -4.984 1 95.75 148 VAL B C 1
ATOM 2369 O O . VAL B 1 148 ? 8.461 9.445 -4.031 1 95.75 148 VAL B O 1
ATOM 2372 N N . VAL B 1 149 ? 7.566 8.25 -5.758 1 96.19 149 VAL B N 1
ATOM 2373 C CA . VAL B 1 149 ? 6.211 8.695 -5.434 1 96.19 149 VAL B CA 1
ATOM 2374 C C . VAL B 1 149 ? 5.285 7.484 -5.344 1 96.19 149 VAL B C 1
ATOM 2376 O O . VAL B 1 149 ? 5.32 6.598 -6.203 1 96.19 149 VAL B O 1
ATOM 2379 N N . MET B 1 150 ? 4.504 7.438 -4.277 1 97.5 150 MET B N 1
ATOM 2380 C CA . MET B 1 150 ? 3.488 6.402 -4.105 1 97.5 150 MET B CA 1
ATOM 2381 C C . MET B 1 150 ? 2.098 7.02 -3.984 1 97.5 150 MET B C 1
ATOM 2383 O O . MET B 1 150 ? 1.903 7.98 -3.238 1 97.5 150 MET B O 1
ATOM 2387 N N . TYR B 1 151 ? 1.209 6.438 -4.719 1 96.19 151 TYR B N 1
ATOM 2388 C CA . TYR B 1 151 ? -0.199 6.793 -4.582 1 96.19 151 TYR B CA 1
ATOM 2389 C C . TYR B 1 151 ? -0.933 5.797 -3.695 1 96.19 151 TYR B C 1
ATOM 2391 O O . TYR B 1 151 ? -1.104 4.633 -4.066 1 96.19 151 TYR B O 1
ATOM 2399 N N . ILE B 1 152 ? -1.327 6.266 -2.576 1 96.19 152 ILE B N 1
ATOM 2400 C CA . ILE B 1 152 ? -1.877 5.414 -1.526 1 96.19 152 ILE B CA 1
ATOM 2401 C C . ILE B 1 152 ? -3.371 5.684 -1.374 1 96.19 152 ILE B C 1
ATOM 2403 O O . ILE B 1 152 ? -3.787 6.832 -1.201 1 96.19 152 ILE B O 1
#

Sequence (304 aa):
MESKRKLGLVFASGASNRICCVAIYGGAALAAGWEVILHLVNEGVVAFRKDVLPKLNTLGLEMTIKPEFYTPYTDQFLKNVENAVKNGQLKDWYSFLKQLKMDYKDSFRIYACPVASAFYNVKKEDLVDIVDDIKGAETFLEEVYGGVVMYIMESKRKLGLVFASGASNRICCVAIYGGAALAAGWEVILHLVNEGVVAFRKDVLPKLNTLGLEMTIKPEFYTPYTDQFLKNVENAVKNGQLKDWYSFLKQLKMDYKDSFRIYACPVASAFYNVKKEDLVDIVDDIKGAETFLEEVYGGVVMYI